Protein AF-A0A2P6WAM8-F1 (afdb_monomer_lite)

Structure (mmCIF, N/CA/C/O backbone):
data_AF-A0A2P6WAM8-F1
#
_entry.id   AF-A0A2P6WAM8-F1
#
loop_
_atom_site.group_PDB
_atom_site.id
_atom_site.type_symbol
_atom_site.label_atom_id
_atom_site.label_alt_id
_atom_site.label_comp_id
_atom_site.label_asym_id
_atom_site.label_entity_id
_atom_site.label_seq_id
_atom_site.pdbx_PDB_ins_code
_atom_site.Cartn_x
_atom_site.Cartn_y
_atom_site.Cartn_z
_atom_site.occupancy
_atom_site.B_iso_or_equiv
_atom_site.auth_seq_id
_atom_site.auth_comp_id
_atom_site.auth_asym_id
_atom_site.auth_atom_id
_atom_site.pdbx_PDB_model_num
ATOM 1 N N . MET A 1 1 ? -19.507 25.966 -11.203 1.00 48.41 1 MET A N 1
ATOM 2 C CA . MET A 1 1 ? -18.805 25.592 -9.953 1.00 48.41 1 MET A CA 1
ATOM 3 C C . MET A 1 1 ? -19.627 24.626 -9.100 1.00 48.41 1 MET A C 1
ATOM 5 O O . MET A 1 1 ? -19.056 23.646 -8.656 1.00 48.41 1 MET A O 1
ATOM 9 N N . GLU A 1 2 ? -20.943 24.808 -8.938 1.00 43.75 2 GLU A N 1
ATOM 10 C CA . GLU A 1 2 ? -21.805 23.899 -8.144 1.00 43.75 2 GLU A CA 1
ATOM 11 C C . GLU A 1 2 ? -21.897 22.449 -8.663 1.00 43.75 2 GLU A C 1
ATOM 13 O O . GLU A 1 2 ? -22.071 21.517 -7.880 1.00 43.75 2 GLU A O 1
ATOM 18 N N . THR A 1 3 ? -21.739 22.224 -9.969 1.00 40.88 3 THR A N 1
ATOM 19 C CA . THR A 1 3 ? -21.829 20.882 -10.573 1.00 40.88 3 THR A CA 1
ATOM 20 C C . THR A 1 3 ? -20.621 19.996 -10.248 1.00 40.88 3 THR A C 1
ATOM 22 O O . THR A 1 3 ? -20.786 18.800 -10.032 1.00 40.88 3 THR A O 1
ATOM 25 N N . GLN A 1 4 ? -19.424 20.582 -10.119 1.00 40.00 4 GLN A N 1
ATOM 26 C CA . GLN A 1 4 ? -18.209 19.846 -9.735 1.00 40.00 4 GLN A CA 1
ATOM 27 C C . GLN A 1 4 ? -18.218 19.456 -8.249 1.00 40.00 4 GLN A C 1
ATOM 29 O O . GLN A 1 4 ? -17.692 18.406 -7.885 1.00 40.00 4 GLN A O 1
ATOM 34 N N . THR A 1 5 ? -18.865 20.254 -7.393 1.00 44.72 5 THR A N 1
ATOM 35 C CA . THR A 1 5 ? -19.024 19.941 -5.965 1.00 44.72 5 THR A CA 1
ATOM 36 C C . THR A 1 5 ? -19.993 18.773 -5.753 1.00 44.72 5 THR A C 1
ATOM 38 O O . THR A 1 5 ? -19.684 17.857 -4.997 1.00 44.72 5 THR A O 1
ATOM 41 N N . ARG A 1 6 ? -21.105 18.720 -6.504 1.00 42.81 6 ARG A N 1
ATOM 42 C CA . ARG A 1 6 ? -22.074 17.607 -6.441 1.00 42.81 6 ARG A CA 1
ATOM 43 C C . ARG A 1 6 ? -21.543 16.283 -7.001 1.00 42.81 6 ARG A C 1
ATOM 45 O O . ARG A 1 6 ? -21.897 15.220 -6.494 1.00 42.81 6 ARG A O 1
ATOM 52 N N . GLU A 1 7 ? -20.686 16.309 -8.022 1.00 39.81 7 GLU A N 1
ATOM 53 C CA . GLU A 1 7 ? -20.023 15.092 -8.523 1.00 39.81 7 GLU A CA 1
ATOM 54 C C . GLU A 1 7 ? -18.954 14.569 -7.547 1.00 39.81 7 GLU A C 1
ATOM 56 O O . GLU A 1 7 ? -18.830 13.354 -7.365 1.00 39.81 7 GLU A O 1
ATOM 61 N N . ALA A 1 8 ? -18.243 15.461 -6.846 1.00 45.34 8 ALA A N 1
ATOM 62 C CA . ALA A 1 8 ? -17.323 15.087 -5.772 1.00 45.34 8 ALA A CA 1
ATOM 63 C C . ALA A 1 8 ? -18.052 14.494 -4.547 1.00 45.34 8 ALA A C 1
ATOM 65 O O . ALA A 1 8 ? -17.558 13.529 -3.958 1.00 45.34 8 ALA A O 1
ATOM 66 N N . GLU A 1 9 ? -19.238 15.010 -4.204 1.00 44.66 9 GLU A N 1
ATOM 67 C CA . GLU A 1 9 ? -20.118 14.487 -3.141 1.00 44.66 9 GLU A CA 1
ATOM 68 C C . GLU A 1 9 ? -20.745 13.122 -3.497 1.00 44.66 9 GLU A C 1
ATOM 70 O O . GLU A 1 9 ? -20.860 12.240 -2.645 1.00 44.66 9 GLU A O 1
ATOM 75 N N . ASN A 1 10 ? -21.084 12.879 -4.768 1.00 44.56 10 ASN A N 1
ATOM 76 C CA . ASN A 1 10 ? -21.658 11.595 -5.193 1.00 44.56 10 ASN A CA 1
ATOM 77 C C . ASN A 1 10 ? -20.611 10.483 -5.390 1.00 44.56 10 ASN A C 1
ATOM 79 O O . ASN A 1 10 ? -20.896 9.315 -5.109 1.00 44.56 10 ASN A O 1
ATOM 83 N N . MET A 1 11 ? -19.377 10.806 -5.805 1.00 42.88 11 MET A N 1
ATOM 84 C CA . MET A 1 11 ? -18.293 9.809 -5.838 1.00 42.88 11 MET A CA 1
ATOM 85 C C . MET A 1 11 ? -17.825 9.391 -4.434 1.00 42.88 11 MET A C 1
ATOM 87 O O . MET A 1 11 ? -17.349 8.267 -4.251 1.00 42.88 11 MET A O 1
ATOM 91 N N . THR A 1 12 ? -18.008 10.237 -3.417 1.00 51.91 12 THR A N 1
ATOM 92 C CA . THR A 1 12 ? -17.576 9.949 -2.041 1.00 51.91 12 THR A CA 1
ATOM 93 C C . THR A 1 12 ? -18.492 8.970 -1.300 1.00 51.91 12 THR A C 1
ATOM 95 O O . THR A 1 12 ? -17.986 8.181 -0.498 1.00 51.91 12 THR A O 1
ATOM 98 N N . PHE A 1 13 ? -19.793 8.921 -1.611 1.00 45.94 13 PHE A N 1
ATOM 99 C CA . PHE A 1 13 ? -20.734 7.995 -0.962 1.00 45.94 13 PHE A CA 1
ATOM 100 C C . PHE A 1 13 ? -20.517 6.528 -1.383 1.00 45.94 13 PHE A C 1
ATOM 102 O O . PHE A 1 13 ? -20.551 5.616 -0.555 1.00 45.94 13 PHE A O 1
ATOM 109 N N . ASN A 1 14 ? -20.201 6.278 -2.659 1.00 52.62 14 ASN A N 1
ATOM 110 C CA . ASN A 1 14 ? -19.919 4.924 -3.154 1.00 52.62 14 ASN A CA 1
ATOM 111 C C . ASN A 1 14 ? -18.558 4.381 -2.689 1.00 52.62 14 ASN A C 1
ATOM 113 O O . ASN A 1 14 ? -18.437 3.177 -2.460 1.00 52.62 14 ASN A O 1
ATOM 117 N N . ALA A 1 15 ? -17.554 5.242 -2.493 1.00 51.34 15 ALA A N 1
ATOM 118 C CA . ALA A 1 15 ? -16.251 4.843 -1.955 1.00 51.34 15 ALA A CA 1
ATOM 119 C C . ALA A 1 15 ? -16.347 4.409 -0.482 1.00 51.34 15 ALA A C 1
ATOM 121 O O . ALA A 1 15 ? -15.748 3.402 -0.094 1.00 51.34 15 ALA A O 1
ATOM 122 N N . VAL A 1 16 ? -17.165 5.101 0.323 1.00 51.69 16 VAL A N 1
ATOM 123 C CA . VAL A 1 16 ? -17.517 4.671 1.688 1.00 51.69 16 VAL A CA 1
ATOM 124 C C . VAL A 1 16 ? -18.314 3.372 1.645 1.00 51.69 16 VAL A C 1
ATOM 126 O O . VAL A 1 16 ? -17.983 2.442 2.370 1.00 51.69 16 VAL A O 1
ATOM 129 N N . LYS A 1 17 ? -19.278 3.237 0.727 1.00 57.44 17 LYS A N 1
ATOM 130 C CA . LYS A 1 17 ? -20.057 2.003 0.562 1.00 57.44 17 LYS A CA 1
ATOM 131 C C . LYS A 1 17 ? -19.189 0.803 0.175 1.00 57.44 17 LYS A C 1
ATOM 133 O O . LYS A 1 17 ? -19.354 -0.252 0.764 1.00 57.44 17 LYS A O 1
ATOM 138 N N . GLN A 1 18 ? -18.232 0.931 -0.744 1.00 56.88 18 GLN A N 1
ATOM 139 C CA . GLN A 1 18 ? -17.300 -0.161 -1.075 1.00 56.88 18 GLN A CA 1
ATOM 140 C C . GLN A 1 18 ? -16.309 -0.453 0.060 1.00 56.88 18 GLN A C 1
ATOM 142 O O . GLN A 1 18 ? -15.965 -1.609 0.305 1.00 56.88 18 GLN A O 1
ATOM 147 N N . THR A 1 19 ? -15.879 0.583 0.783 1.00 59.16 19 THR A N 1
ATOM 148 C CA . THR A 1 19 ? -15.019 0.452 1.968 1.00 59.16 19 THR A CA 1
ATOM 149 C C . THR A 1 19 ? -15.736 -0.267 3.116 1.00 59.16 19 THR A C 1
ATOM 151 O O . THR A 1 19 ? -15.151 -1.136 3.763 1.00 59.16 19 THR A O 1
ATOM 154 N N . ASN A 1 20 ? -17.021 0.030 3.308 1.00 68.25 20 ASN A N 1
ATOM 155 C CA . ASN A 1 20 ? -17.860 -0.498 4.378 1.00 68.25 20 ASN A CA 1
ATOM 156 C C . ASN A 1 20 ? -18.665 -1.728 3.961 1.00 68.25 20 ASN A C 1
ATOM 158 O O . ASN A 1 20 ? -19.232 -2.374 4.824 1.00 68.25 20 ASN A O 1
ATOM 162 N N . GLN A 1 21 ? -18.727 -2.116 2.687 1.00 76.81 21 GLN A N 1
ATOM 163 C CA . GLN A 1 21 ? -19.523 -3.270 2.238 1.00 76.81 21 GLN A CA 1
ATOM 164 C C . GLN A 1 21 ? -19.147 -4.548 2.991 1.00 76.81 21 GLN A C 1
ATOM 166 O O . GLN A 1 21 ? -20.022 -5.296 3.423 1.00 76.81 21 GLN A O 1
ATOM 171 N N . LYS A 1 22 ? -17.844 -4.767 3.205 1.00 82.69 22 LYS A N 1
ATOM 172 C CA . LYS A 1 22 ? -17.345 -5.890 4.012 1.00 82.69 22 LYS A CA 1
ATOM 173 C C . LYS A 1 22 ? -17.770 -5.786 5.478 1.00 82.69 22 LYS A C 1
ATOM 175 O O . LYS A 1 22 ? -18.118 -6.796 6.064 1.00 82.69 22 LYS A O 1
ATOM 180 N N . LEU A 1 23 ? -17.778 -4.575 6.032 1.00 84.81 23 LEU A N 1
ATOM 181 C CA . LEU A 1 23 ? -18.212 -4.299 7.402 1.00 84.81 23 LEU A CA 1
ATOM 182 C C . LEU A 1 23 ? -19.735 -4.484 7.565 1.00 84.81 23 LEU A C 1
ATOM 184 O O . LEU A 1 23 ? -20.184 -5.121 8.506 1.00 84.81 23 LEU A O 1
ATOM 188 N N . HIS A 1 24 ? -20.540 -3.989 6.621 1.00 83.94 24 HIS A N 1
ATOM 189 C CA . HIS A 1 24 ? -22.001 -4.118 6.618 1.00 83.94 24 HIS A CA 1
ATOM 190 C C . HIS A 1 24 ? -22.466 -5.562 6.445 1.00 83.94 24 HIS A C 1
ATOM 192 O O . HIS A 1 24 ? -23.468 -5.957 7.038 1.00 83.94 24 HIS A O 1
ATOM 198 N N . SER A 1 25 ? -21.749 -6.336 5.628 1.00 89.62 25 SER A N 1
ATOM 199 C CA . SER A 1 25 ? -22.028 -7.760 5.423 1.00 89.62 25 SER A CA 1
ATOM 200 C C . SER A 1 25 ? -21.490 -8.649 6.542 1.00 89.62 25 SER A C 1
ATOM 202 O O . SER A 1 25 ? -21.763 -9.845 6.522 1.00 89.62 25 SER A O 1
ATOM 204 N N . ASN A 1 26 ? -20.755 -8.094 7.512 1.00 90.44 26 ASN A N 1
ATOM 205 C CA . ASN A 1 26 ? -20.282 -8.857 8.655 1.00 90.44 26 ASN A CA 1
ATOM 206 C C . ASN A 1 26 ? -21.453 -9.133 9.622 1.00 90.44 26 ASN A C 1
ATOM 208 O O . ASN A 1 26 ? -22.039 -8.171 10.137 1.00 90.44 26 ASN A O 1
ATOM 212 N N . PRO A 1 27 ? -21.829 -10.408 9.848 1.00 95.00 27 PRO A N 1
ATOM 213 C CA . PRO A 1 27 ? -22.912 -10.757 10.765 1.00 95.00 27 PRO A CA 1
ATOM 214 C C . PRO A 1 27 ? -22.548 -10.524 12.238 1.00 95.00 27 PRO A C 1
ATOM 216 O O . PRO A 1 27 ? -23.446 -10.301 13.039 1.00 95.00 27 PRO A O 1
ATOM 219 N N . GLU A 1 28 ? -21.256 -10.495 12.574 1.00 95.62 28 GLU A N 1
ATOM 220 C CA . GLU A 1 28 ? -20.757 -10.339 13.950 1.00 95.62 28 GLU A CA 1
ATOM 221 C C . GLU A 1 28 ? -20.902 -8.905 14.474 1.00 95.62 28 GLU A C 1
ATOM 223 O O . GLU A 1 28 ? -20.790 -8.643 15.665 1.00 95.62 28 GLU A O 1
ATOM 228 N N . ILE A 1 29 ? -21.159 -7.941 13.585 1.00 94.69 29 ILE A N 1
ATOM 229 C CA . ILE A 1 29 ? -21.418 -6.556 13.974 1.00 94.69 29 ILE A CA 1
ATOM 230 C C . ILE A 1 29 ? -22.927 -6.360 14.049 1.00 94.69 29 ILE A C 1
ATOM 232 O O . ILE A 1 29 ? -23.622 -6.479 13.036 1.00 94.69 29 ILE A O 1
ATOM 236 N N . SER A 1 30 ? -23.419 -5.992 15.231 1.00 95.44 30 SER A N 1
ATOM 237 C CA . SER A 1 30 ? -24.825 -5.633 15.424 1.00 95.44 30 SER A CA 1
ATOM 238 C C . SER A 1 30 ? -25.256 -4.502 14.480 1.00 95.44 30 SER A C 1
ATOM 240 O O . SER A 1 30 ? -24.464 -3.625 14.120 1.00 95.44 30 SER A O 1
ATOM 242 N N . ASP A 1 31 ? -26.530 -4.482 14.087 1.00 94.31 31 ASP A N 1
ATOM 243 C CA . ASP A 1 31 ? -27.051 -3.430 13.202 1.00 94.31 31 ASP A CA 1
ATOM 244 C C . ASP A 1 31 ? -26.914 -2.032 13.818 1.00 94.31 31 ASP A C 1
ATOM 246 O O . ASP A 1 31 ? -26.632 -1.067 13.106 1.00 94.31 31 ASP A O 1
ATOM 250 N N . HIS A 1 32 ? -27.009 -1.942 15.147 1.00 94.00 32 HIS A N 1
ATOM 251 C CA . HIS A 1 32 ? -26.718 -0.728 15.907 1.00 94.00 32 HIS A CA 1
ATOM 252 C C . HIS A 1 32 ? -25.270 -0.261 15.700 1.00 94.00 32 HIS A C 1
ATOM 254 O O . HIS A 1 32 ? -25.033 0.858 15.247 1.00 94.00 32 HIS A O 1
ATOM 260 N N . ASN A 1 33 ? -24.286 -1.140 15.919 1.00 94.75 33 ASN A N 1
ATOM 261 C CA . ASN A 1 33 ? -22.873 -0.798 15.732 1.00 94.75 33 ASN A CA 1
ATOM 262 C C . ASN A 1 33 ? -22.543 -0.464 14.270 1.00 94.75 33 ASN A C 1
ATOM 264 O O . ASN A 1 33 ? -21.695 0.391 14.016 1.00 94.75 33 ASN A O 1
ATOM 268 N N . LYS A 1 34 ? -23.230 -1.069 13.291 1.00 93.25 34 LYS A N 1
ATOM 269 C CA . LYS A 1 34 ? -23.094 -0.682 11.875 1.00 93.25 34 LYS A CA 1
ATOM 270 C C . LYS A 1 34 ? -23.531 0.764 11.634 1.00 93.25 34 LYS A C 1
ATOM 272 O O . LYS A 1 34 ? -22.851 1.468 10.891 1.00 93.25 34 LYS A O 1
ATOM 277 N N . GLN A 1 35 ? -24.625 1.211 12.252 1.00 90.94 35 GLN A N 1
ATOM 278 C CA . GLN A 1 35 ? -25.100 2.596 12.141 1.00 90.94 35 GLN A CA 1
ATOM 279 C C . GLN A 1 35 ? -24.120 3.576 12.798 1.00 90.94 35 GLN A C 1
ATOM 281 O O . GLN A 1 35 ? -23.712 4.550 12.163 1.00 90.94 35 GLN A O 1
ATOM 286 N N . VAL A 1 36 ? -23.661 3.264 14.0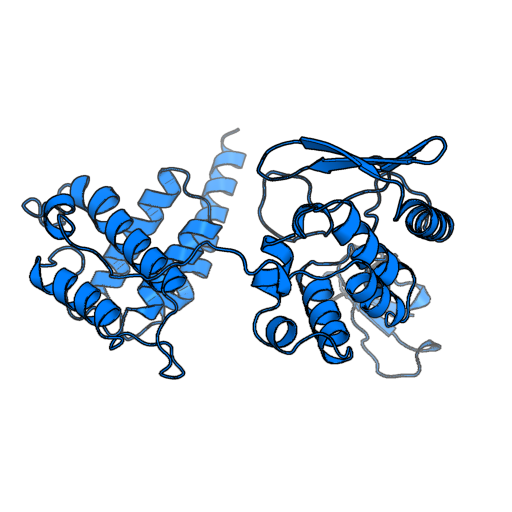15 1.00 91.88 36 VAL A N 1
ATOM 287 C CA . VAL A 1 36 ? -22.657 4.059 14.743 1.00 91.88 36 VAL A CA 1
ATOM 288 C C . VAL A 1 36 ? -21.363 4.200 13.929 1.00 91.88 36 VAL A C 1
ATOM 290 O O . VAL A 1 36 ? -20.821 5.298 13.778 1.00 91.88 36 VAL A O 1
ATOM 293 N N . LEU A 1 37 ? -20.876 3.101 13.347 1.00 92.69 37 LEU A N 1
ATOM 294 C CA . LEU A 1 37 ? -19.672 3.110 12.517 1.00 92.69 37 LEU A CA 1
ATOM 295 C C . LEU A 1 37 ? -19.872 3.878 11.204 1.00 92.69 37 LEU A C 1
ATOM 297 O O . LEU A 1 37 ? -18.960 4.593 10.788 1.00 92.69 37 LEU A O 1
ATOM 301 N N . ASP A 1 38 ? -21.038 3.789 10.557 1.00 90.38 38 ASP A N 1
ATOM 302 C CA . ASP A 1 38 ? -21.326 4.579 9.351 1.00 90.38 38 ASP A CA 1
ATOM 303 C C . ASP A 1 38 ? -21.256 6.084 9.645 1.00 90.38 38 ASP A C 1
ATOM 305 O O . ASP A 1 38 ? -20.609 6.849 8.924 1.00 90.38 38 ASP A O 1
ATOM 309 N N . GLU A 1 39 ? -21.832 6.514 10.765 1.00 89.06 39 GLU A N 1
ATOM 310 C CA . GLU A 1 39 ? -21.781 7.907 11.193 1.00 89.06 39 GLU A CA 1
ATOM 311 C C . GLU A 1 39 ? -20.357 8.358 11.562 1.00 89.06 39 GLU A C 1
ATOM 313 O O . GLU A 1 39 ? -19.949 9.482 11.227 1.00 89.06 39 GLU A O 1
ATOM 318 N N . PHE A 1 40 ? -19.564 7.473 12.174 1.00 91.25 40 PHE A N 1
ATOM 319 C CA . PHE A 1 40 ? -18.136 7.687 12.404 1.00 91.25 40 PHE A CA 1
ATOM 320 C C . PHE A 1 40 ? -17.377 7.919 11.097 1.00 91.25 40 PHE A C 1
ATOM 322 O O . PHE A 1 40 ? -16.672 8.925 10.962 1.00 91.25 40 PHE A O 1
ATOM 329 N N . PHE A 1 41 ? -17.541 7.041 10.106 1.00 90.81 41 PHE A N 1
ATOM 330 C CA . PHE A 1 41 ? -16.840 7.162 8.828 1.00 90.81 41 PHE A CA 1
ATOM 331 C C . PHE A 1 41 ? -17.242 8.418 8.058 1.00 90.81 41 PHE A C 1
ATOM 333 O O . PHE A 1 41 ? -16.355 9.117 7.560 1.00 90.81 41 PHE A O 1
ATOM 340 N N . ARG A 1 42 ? -18.537 8.762 8.032 1.00 87.94 42 ARG A N 1
ATOM 341 C CA . ARG A 1 42 ? -19.023 10.029 7.458 1.00 87.94 42 ARG A CA 1
ATOM 342 C C . ARG A 1 42 ? -18.374 11.231 8.140 1.00 87.94 42 ARG A C 1
ATOM 344 O O . ARG A 1 42 ? -17.839 12.109 7.471 1.00 87.94 42 ARG A O 1
ATOM 351 N N . THR A 1 43 ? -18.336 11.240 9.472 1.00 88.25 43 THR A N 1
ATOM 352 C CA . THR A 1 43 ? -17.719 12.328 10.248 1.00 88.25 43 THR A CA 1
ATOM 353 C C . THR A 1 43 ? -16.227 12.471 9.936 1.00 88.25 43 THR A C 1
ATOM 355 O O . THR A 1 43 ? -15.737 13.582 9.722 1.00 88.25 43 THR A O 1
ATOM 358 N N . MET A 1 44 ? -15.485 11.362 9.882 1.00 90.00 44 MET A N 1
ATOM 359 C CA . MET A 1 44 ? -14.053 11.380 9.566 1.00 90.00 44 MET A CA 1
ATOM 360 C C . MET A 1 44 ? -13.787 11.843 8.131 1.00 90.00 44 MET A C 1
ATOM 362 O O . MET A 1 44 ? -12.822 12.576 7.896 1.00 90.00 44 MET A O 1
ATOM 366 N N . GLN A 1 45 ? -14.647 11.460 7.188 1.00 87.75 45 GLN A N 1
ATOM 367 C CA . GLN A 1 45 ? -14.583 11.913 5.803 1.00 87.75 45 GLN A CA 1
ATOM 368 C C . GLN A 1 45 ? -14.811 13.425 5.689 1.00 87.75 45 GLN A C 1
ATOM 370 O O . GLN A 1 45 ? -13.997 14.099 5.060 1.00 87.75 45 GLN A O 1
ATOM 375 N N . THR A 1 46 ? -15.827 13.978 6.363 1.00 87.44 46 THR A N 1
ATOM 376 C CA . THR A 1 46 ? -16.076 15.433 6.413 1.00 87.44 46 THR A CA 1
ATOM 377 C C . THR A 1 46 ? -14.885 16.204 6.991 1.00 87.44 46 THR A C 1
ATOM 379 O O . THR A 1 46 ? -14.611 17.329 6.586 1.00 87.44 46 THR A O 1
ATOM 382 N N . ARG A 1 47 ? -14.105 15.584 7.888 1.00 87.75 47 ARG A N 1
ATOM 383 C CA . ARG A 1 47 ? -12.852 16.149 8.428 1.00 87.75 47 ARG A CA 1
ATOM 384 C C . ARG A 1 47 ? -11.647 16.020 7.483 1.00 87.75 47 ARG A C 1
ATOM 386 O O . ARG A 1 47 ? -10.525 16.315 7.886 1.00 87.75 47 ARG A O 1
ATOM 393 N N . GLY A 1 48 ? -11.844 15.554 6.251 1.00 88.00 48 GLY A N 1
ATOM 394 C CA . GLY A 1 48 ? -10.781 15.395 5.258 1.00 88.00 48 GLY A CA 1
ATOM 395 C C . GLY A 1 48 ? -9.889 14.171 5.486 1.00 88.00 48 GLY A C 1
ATOM 396 O O . GLY A 1 48 ? -8.771 14.114 4.968 1.00 88.00 48 GLY A O 1
ATOM 397 N N . THR A 1 49 ? -10.347 13.178 6.256 1.00 88.88 49 THR A N 1
ATOM 398 C CA . THR A 1 49 ? -9.601 11.923 6.423 1.00 88.88 49 THR A CA 1
ATOM 399 C C . THR A 1 49 ? -9.541 11.183 5.091 1.00 88.88 49 THR A C 1
ATOM 401 O O . THR A 1 49 ? -10.569 10.871 4.496 1.00 88.88 49 THR A O 1
ATOM 404 N N . GLY A 1 50 ? -8.328 10.881 4.621 1.00 84.44 50 GLY A N 1
ATOM 405 C CA . GLY A 1 50 ? -8.138 10.208 3.337 1.00 84.44 50 GLY A CA 1
ATOM 406 C C . GLY A 1 50 ? -8.772 8.812 3.288 1.00 84.44 50 GLY A C 1
ATOM 407 O O . GLY A 1 50 ? -8.727 8.063 4.265 1.00 84.44 50 GLY A O 1
ATOM 408 N N . GLU A 1 51 ? -9.285 8.433 2.117 1.00 83.50 51 GLU A N 1
ATOM 409 C CA . GLU A 1 51 ? -9.978 7.159 1.864 1.00 83.50 51 GLU A CA 1
ATOM 410 C C . GLU A 1 51 ? -9.167 5.932 2.313 1.00 83.50 51 GLU A C 1
ATOM 412 O O . GLU A 1 51 ? -9.704 5.012 2.928 1.00 83.50 51 GLU A O 1
ATOM 417 N N . SER A 1 52 ? -7.849 5.932 2.075 1.00 82.38 52 SER A N 1
ATOM 418 C CA . SER A 1 52 ? -6.974 4.840 2.517 1.00 82.38 52 SER A CA 1
ATOM 419 C C . SER A 1 52 ? -6.988 4.659 4.033 1.00 82.38 52 SER A C 1
ATOM 421 O O . SER A 1 52 ? -6.904 3.525 4.487 1.00 82.38 52 SER A O 1
ATOM 423 N N . THR A 1 53 ? -7.079 5.743 4.808 1.00 88.94 53 THR A N 1
ATOM 424 C CA . THR A 1 53 ? -7.146 5.683 6.273 1.00 88.94 53 THR A CA 1
ATOM 425 C C . THR A 1 53 ? -8.506 5.158 6.729 1.00 88.94 53 THR A C 1
ATOM 427 O O . THR A 1 53 ? -8.558 4.339 7.643 1.00 88.94 53 THR A O 1
ATOM 430 N N . LEU A 1 54 ? -9.595 5.564 6.064 1.00 90.94 54 LEU A N 1
ATOM 431 C CA . LEU A 1 54 ? -10.945 5.062 6.347 1.00 90.94 54 LEU A CA 1
ATOM 432 C C . LEU A 1 54 ? -11.054 3.555 6.071 1.00 90.94 54 LEU A C 1
ATOM 434 O O . LEU A 1 54 ? -11.539 2.819 6.925 1.00 90.94 54 LEU A O 1
ATOM 438 N N . LYS A 1 55 ? -10.508 3.076 4.942 1.00 87.56 55 LYS A N 1
ATOM 439 C CA . LYS A 1 55 ? -10.391 1.636 4.630 1.00 87.56 55 LYS A CA 1
ATOM 440 C C . LYS A 1 55 ? -9.644 0.872 5.711 1.00 87.56 55 LYS A C 1
ATOM 442 O O . LYS A 1 55 ? -10.058 -0.207 6.129 1.00 87.56 55 LYS A O 1
ATOM 447 N N . ASP A 1 56 ? -8.561 1.465 6.186 1.00 90.50 56 ASP A N 1
ATOM 448 C CA . ASP A 1 56 ? -7.730 0.927 7.250 1.00 90.50 56 ASP A CA 1
ATOM 449 C C . ASP A 1 56 ? -8.487 0.816 8.587 1.00 90.50 56 ASP A C 1
ATOM 451 O O . ASP A 1 56 ? -8.306 -0.159 9.315 1.00 90.50 56 ASP A O 1
ATOM 455 N N . TYR A 1 57 ? -9.329 1.795 8.921 1.00 94.38 57 TYR A N 1
ATOM 456 C CA . TYR A 1 57 ? -10.191 1.761 10.105 1.00 94.38 57 TYR A CA 1
ATOM 457 C C . TYR A 1 57 ? -11.323 0.737 9.967 1.00 94.38 57 TYR A C 1
ATOM 459 O O . TYR A 1 57 ? -11.476 -0.104 10.850 1.00 94.38 57 TYR A O 1
ATOM 467 N N . ALA A 1 58 ? -12.054 0.737 8.848 1.00 93.12 58 ALA A N 1
ATOM 468 C CA . ALA A 1 58 ? -13.130 -0.222 8.581 1.00 93.12 58 ALA A CA 1
ATOM 469 C C . ALA A 1 58 ? -12.624 -1.669 8.633 1.00 93.12 58 ALA A C 1
ATOM 471 O O . ALA A 1 58 ? -13.216 -2.519 9.295 1.00 93.12 58 ALA A O 1
ATOM 472 N N . SER A 1 59 ? -11.467 -1.946 8.023 1.00 91.94 59 SER A N 1
ATOM 473 C CA . SER A 1 59 ? -10.848 -3.273 8.083 1.00 91.94 59 SER A CA 1
ATOM 474 C C . SER A 1 59 ? -10.502 -3.703 9.509 1.00 91.94 59 SER A C 1
ATOM 476 O O . SER A 1 59 ? -10.501 -4.902 9.786 1.00 91.94 59 SER A O 1
ATOM 478 N N . ARG A 1 60 ? -10.170 -2.762 10.401 1.00 95.75 60 ARG A N 1
ATOM 479 C CA . ARG A 1 60 ? -9.817 -3.070 11.790 1.00 95.75 60 ARG A CA 1
ATOM 480 C C . ARG A 1 60 ? -11.046 -3.369 12.621 1.00 95.75 60 ARG A C 1
ATOM 482 O O . ARG A 1 60 ? -11.070 -4.436 13.213 1.00 95.75 60 ARG A O 1
ATOM 489 N N . PHE A 1 61 ? -12.076 -2.525 12.569 1.00 96.06 61 PHE A N 1
ATOM 490 C CA . PHE A 1 61 ? -13.364 -2.840 13.197 1.00 96.06 61 PHE A CA 1
ATOM 491 C C . PHE A 1 61 ? -13.907 -4.187 12.729 1.00 96.06 61 PHE A C 1
ATOM 493 O O . PHE A 1 61 ? -14.278 -5.015 13.547 1.00 96.06 61 PHE A O 1
ATOM 500 N N . ASN A 1 62 ? -13.826 -4.468 11.427 1.00 94.25 62 ASN A N 1
ATOM 501 C CA . ASN A 1 62 ? -14.242 -5.760 10.897 1.00 94.25 62 ASN A CA 1
ATOM 502 C C . ASN A 1 62 ? -13.448 -6.947 11.465 1.00 94.25 62 ASN A C 1
ATOM 504 O O . ASN A 1 62 ? -13.982 -8.046 11.528 1.00 94.25 62 ASN A O 1
ATOM 508 N N . SER A 1 63 ? -12.170 -6.760 11.806 1.00 94.44 63 SER A N 1
ATOM 509 C CA . SER A 1 63 ? -11.328 -7.852 12.317 1.00 94.44 63 SER A CA 1
ATOM 510 C C . SER A 1 63 ? -11.480 -8.080 13.820 1.00 94.44 63 SER A C 1
ATOM 512 O O . SER A 1 63 ? -11.065 -9.125 14.291 1.00 94.44 63 SER A O 1
ATOM 514 N N . ILE A 1 64 ? -12.035 -7.117 14.561 1.00 96.19 64 ILE A N 1
ATOM 515 C CA . ILE A 1 64 ? -12.320 -7.256 15.999 1.00 96.19 64 ILE A CA 1
ATOM 516 C C . ILE A 1 64 ? -13.818 -7.365 16.291 1.00 96.19 64 ILE A C 1
ATOM 518 O O . ILE A 1 64 ? -14.208 -7.303 17.447 1.00 96.19 64 ILE A O 1
ATOM 522 N N . ALA A 1 65 ? -14.650 -7.499 15.256 1.00 95.88 65 ALA A N 1
ATOM 523 C CA . ALA A 1 65 ? -16.105 -7.527 15.365 1.00 95.88 65 ALA A CA 1
ATOM 524 C C . ALA A 1 65 ? -16.605 -8.598 16.344 1.00 95.88 65 ALA A C 1
ATOM 526 O O . ALA A 1 65 ? -17.427 -8.298 17.196 1.00 95.88 65 ALA A O 1
ATOM 527 N N . GLU A 1 66 ? -16.026 -9.799 16.276 1.00 95.50 66 GLU A N 1
ATOM 528 C CA . GLU A 1 66 ? -16.329 -10.946 17.150 1.00 95.50 66 GLU A CA 1
ATOM 529 C C . GLU A 1 66 ? -16.021 -10.681 18.638 1.00 95.50 66 GLU A C 1
ATOM 531 O O . GLU A 1 66 ? -16.445 -11.435 19.507 1.00 95.50 66 GLU A O 1
ATOM 536 N N . HIS A 1 67 ? -15.278 -9.613 18.944 1.00 96.81 67 HIS A N 1
ATOM 537 C CA . HIS A 1 67 ? -14.919 -9.195 20.301 1.00 96.81 67 HIS A CA 1
ATOM 538 C C . HIS A 1 67 ? -15.644 -7.911 20.739 1.00 96.81 67 HIS A C 1
ATOM 540 O O . HIS A 1 67 ? -15.267 -7.313 21.744 1.00 96.81 67 HIS A O 1
ATOM 546 N N . ILE A 1 68 ? -16.631 -7.452 19.963 1.00 96.69 68 ILE A N 1
ATOM 547 C CA . ILE A 1 68 ? -17.476 -6.296 20.277 1.00 96.69 68 ILE A CA 1
ATOM 548 C C . ILE A 1 68 ? -18.916 -6.801 20.417 1.00 96.69 68 ILE A C 1
ATOM 550 O O . ILE A 1 68 ? -19.719 -6.717 19.488 1.00 96.69 68 ILE A O 1
ATOM 554 N N . ASP A 1 69 ? -19.233 -7.328 21.595 1.00 95.75 69 ASP A N 1
ATOM 555 C CA . ASP A 1 69 ? -20.572 -7.780 21.997 1.00 95.75 69 ASP A CA 1
ATOM 556 C C . ASP A 1 69 ? -21.404 -6.678 22.682 1.00 95.75 69 ASP A C 1
ATOM 558 O O . ASP A 1 69 ? -22.586 -6.860 22.976 1.00 95.75 69 ASP A O 1
ATOM 562 N N . PHE A 1 70 ? -20.810 -5.502 22.870 1.00 96.62 70 PHE A N 1
ATOM 563 C CA . PHE A 1 70 ? -21.430 -4.309 23.435 1.00 96.62 70 PHE A CA 1
ATOM 564 C C . PHE A 1 70 ? -21.775 -3.275 22.352 1.00 96.62 70 PHE A C 1
ATOM 566 O O . PHE A 1 70 ? -21.331 -3.330 21.198 1.00 96.62 70 PHE A O 1
ATOM 573 N N . LYS A 1 71 ? -22.593 -2.288 22.720 1.00 95.94 71 LYS A N 1
ATOM 574 C CA . LYS A 1 71 ? -22.908 -1.149 21.851 1.00 95.94 71 LYS A CA 1
ATOM 575 C C . LYS A 1 71 ? -21.783 -0.121 21.931 1.00 95.94 71 LYS A C 1
ATOM 577 O O . LYS A 1 71 ? -21.475 0.371 23.009 1.00 95.94 71 LYS A O 1
ATOM 582 N N . LEU A 1 72 ? -21.178 0.220 20.795 1.00 94.94 72 LEU A N 1
ATOM 583 C CA . LEU A 1 72 ? -19.978 1.066 20.737 1.00 94.94 72 LEU A CA 1
ATOM 584 C C . LEU A 1 72 ? -20.168 2.457 21.359 1.00 94.94 72 LEU A C 1
ATOM 586 O O . LEU A 1 72 ? -19.219 3.024 21.891 1.00 94.94 72 LEU A O 1
ATOM 590 N N . ASP A 1 73 ? -21.380 2.991 21.288 1.00 93.19 73 ASP A N 1
ATOM 591 C CA . ASP A 1 73 ? -21.813 4.273 21.847 1.00 93.19 73 ASP A CA 1
ATOM 592 C C . ASP A 1 73 ? -22.333 4.204 23.293 1.00 93.19 73 ASP A C 1
ATOM 594 O O . ASP A 1 73 ? -22.730 5.225 23.853 1.00 93.19 73 ASP A O 1
ATOM 598 N N . GLN A 1 74 ? -22.352 3.011 23.886 1.00 93.12 74 GLN A N 1
ATOM 599 C CA . GLN A 1 74 ? -22.738 2.757 25.277 1.00 93.12 74 GLN A CA 1
ATOM 600 C C . GLN A 1 74 ? -21.687 1.888 25.985 1.00 93.12 74 GLN A C 1
ATOM 602 O O . GLN A 1 74 ? -22.016 1.177 26.926 1.00 93.12 74 GLN A O 1
ATOM 607 N N . ALA A 1 75 ? -20.448 1.904 25.490 1.00 93.75 75 ALA A N 1
ATOM 608 C CA . ALA A 1 75 ? -19.373 1.073 26.008 1.00 93.75 75 ALA A CA 1
ATOM 609 C C . ALA A 1 75 ? -18.988 1.494 27.427 1.00 93.75 75 ALA A C 1
ATOM 611 O O . ALA A 1 75 ? -18.765 2.674 27.690 1.00 93.75 75 ALA A O 1
ATOM 612 N N . GLU A 1 76 ? -18.842 0.529 28.322 1.00 94.06 76 GLU A N 1
ATOM 613 C CA . GLU A 1 76 ? -18.240 0.742 29.628 1.00 94.06 76 GLU A CA 1
ATOM 614 C C . GLU A 1 76 ? -16.713 0.650 29.536 1.00 94.06 76 GLU A C 1
ATOM 616 O O . GLU A 1 76 ? -16.141 0.038 28.630 1.00 94.06 76 GLU A O 1
ATOM 621 N N . ARG A 1 77 ? -16.011 1.195 30.536 1.00 93.38 77 ARG A N 1
ATOM 622 C CA . ARG A 1 77 ? -14.545 1.078 30.620 1.00 93.38 77 ARG A CA 1
ATOM 623 C C . ARG A 1 77 ? -14.082 -0.385 30.563 1.00 93.38 77 ARG A C 1
ATOM 625 O O . ARG A 1 77 ? -13.102 -0.698 29.888 1.00 93.38 77 ARG A O 1
ATOM 632 N N . ARG A 1 78 ? -14.832 -1.286 31.207 1.00 96.12 78 ARG A N 1
ATOM 633 C CA . ARG A 1 78 ? -14.564 -2.734 31.235 1.00 96.12 78 ARG A CA 1
ATOM 634 C C . ARG A 1 78 ? -14.605 -3.376 29.850 1.00 96.12 78 ARG A C 1
ATOM 636 O O . ARG A 1 78 ? -13.833 -4.298 29.590 1.00 96.12 78 ARG A O 1
ATOM 643 N N . ASP A 1 79 ? -15.451 -2.874 28.957 1.00 97.31 79 ASP A N 1
ATOM 644 C CA . ASP A 1 79 ? -15.564 -3.381 27.589 1.00 97.31 79 ASP A CA 1
ATOM 645 C C . ASP A 1 79 ? -14.276 -3.104 26.805 1.00 97.31 79 ASP A C 1
ATOM 647 O O . ASP A 1 79 ? -13.708 -3.979 26.143 1.00 97.31 79 ASP A O 1
ATOM 651 N N . ILE A 1 80 ? -13.746 -1.886 26.944 1.00 96.75 80 ILE A N 1
ATOM 652 C CA . ILE A 1 80 ? -12.501 -1.478 26.287 1.00 96.75 80 ILE A CA 1
ATOM 653 C C . ILE A 1 80 ? -11.297 -2.184 26.917 1.00 96.75 80 ILE A C 1
ATOM 655 O O . ILE A 1 80 ? -10.409 -2.652 26.196 1.00 96.75 80 ILE A O 1
ATOM 659 N N . GLU A 1 81 ? -11.284 -2.324 28.245 1.00 97.00 81 GLU A N 1
ATOM 660 C CA . GLU A 1 81 ? -10.291 -3.116 28.977 1.00 97.00 81 GLU A CA 1
ATOM 661 C C . GLU A 1 81 ? -10.264 -4.569 28.497 1.00 97.00 81 GLU A C 1
ATOM 663 O O . GLU A 1 81 ? -9.180 -5.112 28.288 1.00 97.00 81 GLU A O 1
ATOM 668 N N . SER A 1 82 ? -11.426 -5.179 28.246 1.00 97.75 82 SER A N 1
ATOM 669 C CA . SER A 1 82 ? -11.532 -6.543 27.716 1.00 97.75 82 SER A CA 1
ATOM 670 C C . SER A 1 82 ? -10.850 -6.679 26.350 1.00 97.75 82 SER A C 1
ATOM 672 O O . SER A 1 82 ? -10.045 -7.593 26.141 1.00 97.75 82 SER A O 1
ATOM 674 N N . ILE A 1 83 ? -11.063 -5.720 25.441 1.00 97.81 83 ILE A N 1
ATOM 675 C CA . ILE A 1 83 ? -10.392 -5.703 24.130 1.00 97.81 83 ILE A CA 1
ATOM 676 C C . ILE A 1 83 ? -8.872 -5.539 24.289 1.00 97.81 83 ILE A C 1
ATOM 678 O O . ILE A 1 83 ? -8.090 -6.257 23.656 1.00 97.81 83 ILE A O 1
ATOM 682 N N . VAL A 1 84 ? -8.426 -4.604 25.132 1.00 97.56 84 VAL A N 1
ATOM 683 C CA . VAL A 1 84 ? -6.995 -4.350 25.379 1.00 97.56 84 VAL A CA 1
ATOM 684 C C . VAL A 1 84 ? -6.325 -5.572 26.008 1.00 97.56 84 VAL A C 1
ATOM 686 O O . VAL A 1 84 ? -5.267 -6.006 25.542 1.00 97.56 84 VAL A O 1
ATOM 689 N N . ALA A 1 85 ? -6.965 -6.182 27.004 1.00 97.69 85 ALA A N 1
ATOM 690 C CA . ALA A 1 85 ? -6.526 -7.426 27.618 1.00 97.69 85 ALA A CA 1
ATOM 691 C C . ALA A 1 85 ? -6.463 -8.556 26.584 1.00 97.69 85 ALA A C 1
ATOM 693 O O . ALA A 1 85 ? -5.485 -9.304 26.559 1.00 97.69 85 ALA A O 1
ATOM 694 N N . GLY A 1 86 ? -7.441 -8.646 25.681 1.00 97.44 86 GLY A N 1
ATOM 695 C CA . GLY A 1 86 ? -7.456 -9.608 24.583 1.00 97.44 86 GLY A CA 1
ATOM 696 C C . GLY A 1 86 ? -6.246 -9.482 23.652 1.00 97.44 86 GLY A C 1
ATOM 697 O O . GLY A 1 86 ? -5.663 -10.494 23.263 1.00 97.44 86 GLY A O 1
ATOM 698 N N . PHE A 1 87 ? -5.798 -8.260 23.351 1.00 97.12 87 PHE A N 1
ATOM 699 C CA . PHE A 1 87 ? -4.558 -8.041 22.598 1.00 97.12 87 PHE A CA 1
ATOM 700 C C . PHE A 1 87 ? -3.290 -8.331 23.408 1.00 97.12 87 PHE A C 1
ATOM 702 O O . PHE A 1 87 ? -2.324 -8.859 22.853 1.00 97.12 87 PHE A O 1
ATOM 709 N N . ASN A 1 88 ? -3.266 -7.981 24.695 1.00 95.94 88 ASN A N 1
ATOM 710 C CA . ASN A 1 88 ? -2.108 -8.203 25.568 1.00 95.94 88 ASN A CA 1
ATOM 711 C C . ASN A 1 88 ? -1.900 -9.689 25.896 1.00 95.94 88 ASN A C 1
ATOM 713 O O . ASN A 1 88 ? -0.771 -10.112 26.117 1.00 95.94 88 ASN A O 1
ATOM 717 N N . THR A 1 89 ? -2.976 -10.476 25.889 1.00 96.12 89 THR A N 1
ATOM 718 C CA . THR A 1 89 ? -2.972 -11.921 26.172 1.00 96.12 89 THR A CA 1
ATOM 719 C C . THR A 1 89 ? -3.056 -12.792 24.917 1.00 96.12 89 THR A C 1
ATOM 721 O O . THR A 1 89 ? -3.246 -13.998 25.034 1.00 96.12 89 THR A O 1
ATOM 724 N N . ASP A 1 90 ? -2.942 -12.196 23.723 1.00 95.81 90 ASP A N 1
ATOM 725 C CA . ASP A 1 90 ? -3.025 -12.884 22.424 1.00 95.81 90 ASP A CA 1
ATOM 726 C C . ASP A 1 90 ? -4.317 -13.693 22.192 1.00 95.81 90 ASP A C 1
ATOM 728 O O . ASP A 1 90 ? -4.355 -14.584 21.349 1.00 95.81 90 ASP A O 1
ATOM 732 N N . ARG A 1 91 ? -5.410 -13.354 22.889 1.00 96.75 91 ARG A N 1
ATOM 733 C CA . ARG A 1 91 ? -6.739 -13.953 22.668 1.00 96.75 91 ARG A CA 1
ATOM 734 C C . ARG A 1 91 ? -7.416 -13.424 21.407 1.00 96.75 91 ARG A C 1
ATOM 736 O O . ARG A 1 91 ? -8.186 -14.143 20.782 1.00 96.75 91 ARG A O 1
ATOM 743 N N . ILE A 1 92 ? -7.118 -12.180 21.026 1.00 96.69 92 ILE A N 1
ATOM 744 C CA . ILE A 1 92 ? -7.559 -11.603 19.752 1.00 96.69 92 ILE A CA 1
ATOM 745 C C . ILE A 1 92 ? -6.533 -11.981 18.685 1.00 96.69 92 ILE A C 1
ATOM 747 O O . ILE A 1 92 ? -5.418 -11.445 18.652 1.00 96.69 92 ILE A O 1
ATOM 751 N N . THR A 1 93 ? -6.911 -12.906 17.808 1.00 96.31 93 THR A N 1
ATOM 752 C CA . THR A 1 93 ? -6.027 -13.497 16.798 1.00 96.31 93 THR A CA 1
ATOM 753 C C . THR A 1 93 ? -6.516 -13.215 15.382 1.00 96.31 93 THR A C 1
ATOM 755 O O . THR A 1 93 ? -7.598 -12.682 15.141 1.00 96.31 93 THR A O 1
ATOM 758 N N . LYS A 1 94 ? -5.669 -13.514 14.400 1.00 95.00 94 LYS A N 1
ATOM 759 C CA . LYS A 1 94 ? -6.066 -13.527 12.992 1.00 95.00 94 LYS A CA 1
ATOM 760 C C . LYS A 1 94 ? -6.967 -14.738 12.719 1.00 95.00 94 LYS A C 1
ATOM 762 O O . LYS A 1 94 ? -6.983 -15.703 13.466 1.00 95.00 94 LYS A O 1
ATOM 767 N N . ARG A 1 95 ? -7.579 -14.772 11.530 1.00 89.38 95 ARG A N 1
ATOM 768 C CA . ARG A 1 95 ? -8.356 -15.932 11.041 1.00 89.38 95 ARG A CA 1
ATOM 769 C C . ARG A 1 95 ? -7.594 -17.262 10.992 1.00 89.38 95 ARG A C 1
ATOM 771 O O . ARG A 1 95 ? -8.225 -18.303 10.929 1.00 89.38 95 ARG A O 1
ATOM 778 N N . ASN A 1 96 ? -6.265 -17.228 10.928 1.00 91.50 96 ASN A N 1
ATOM 779 C CA . ASN A 1 96 ? -5.419 -18.422 10.979 1.00 91.50 96 ASN A CA 1
ATOM 780 C C . ASN A 1 96 ? -4.927 -18.724 12.404 1.00 91.50 96 ASN A C 1
ATOM 782 O O . ASN A 1 96 ? -3.886 -19.355 12.540 1.00 91.50 96 ASN A O 1
ATOM 786 N N . GLU A 1 97 ? -5.609 -18.197 13.427 1.00 93.25 97 GLU A N 1
ATOM 787 C CA . GLU A 1 97 ? -5.333 -18.380 14.862 1.00 93.25 97 GLU A CA 1
ATOM 788 C C . GLU A 1 97 ? -3.977 -17.828 15.331 1.00 93.25 97 GLU A C 1
ATOM 790 O O . GLU A 1 97 ? -3.635 -17.875 16.509 1.00 93.25 97 GLU A O 1
ATOM 795 N N . GLU A 1 98 ? -3.199 -17.226 14.431 1.00 94.25 98 GLU A N 1
ATOM 796 C CA . GLU A 1 98 ? -1.952 -16.576 14.799 1.00 94.25 98 GLU A CA 1
ATOM 797 C C . GLU A 1 98 ? -2.210 -15.244 15.512 1.00 94.25 98 GLU A C 1
ATOM 799 O O . GLU A 1 98 ? -3.004 -14.421 15.028 1.00 94.25 98 GLU A O 1
ATOM 804 N N . PRO A 1 99 ? -1.430 -14.932 16.559 1.00 94.75 99 PRO A N 1
ATOM 805 C CA . PRO A 1 99 ? -1.436 -13.615 17.164 1.00 94.75 99 PRO A CA 1
ATOM 806 C C . PRO A 1 99 ? -1.149 -12.502 16.153 1.00 94.75 99 PRO A C 1
ATOM 808 O O . PRO A 1 99 ? -0.340 -12.623 15.216 1.00 94.75 99 PRO A O 1
ATOM 811 N N . TYR A 1 100 ? -1.793 -11.357 16.356 1.00 94.88 100 TYR A N 1
ATOM 812 C CA . TYR A 1 100 ? -1.413 -10.148 15.642 1.00 94.88 100 TYR A CA 1
ATOM 813 C C . TYR A 1 100 ? -0.005 -9.719 16.050 1.00 94.88 100 TYR A C 1
ATOM 815 O O . TYR A 1 100 ? 0.328 -9.656 17.224 1.00 94.88 100 TYR A O 1
ATOM 823 N N . SER A 1 101 ? 0.818 -9.320 15.079 1.00 93.06 101 SER A N 1
ATOM 824 C CA . SER A 1 101 ? 2.081 -8.638 15.387 1.00 93.06 101 SER A CA 1
ATOM 825 C C . SER A 1 101 ? 1.824 -7.381 16.228 1.00 93.06 101 SER A C 1
ATOM 827 O O . SER A 1 101 ? 0.861 -6.666 15.939 1.00 93.06 101 SER A O 1
ATOM 829 N N . ASP A 1 102 ? 2.750 -7.018 17.105 1.00 93.44 102 ASP A N 1
ATOM 830 C CA . ASP A 1 102 ? 2.730 -5.786 17.907 1.00 93.44 102 ASP A CA 1
ATOM 831 C C . ASP A 1 102 ? 2.405 -4.516 17.115 1.00 93.44 102 ASP A C 1
ATOM 833 O O . ASP A 1 102 ? 1.574 -3.696 17.506 1.00 93.44 102 ASP A O 1
ATOM 837 N N . TYR A 1 103 ? 2.995 -4.384 15.924 1.00 92.19 103 TYR A N 1
ATOM 838 C CA . TYR A 1 103 ? 2.701 -3.275 15.018 1.00 92.19 103 TYR A CA 1
ATOM 839 C C . TYR A 1 103 ? 1.218 -3.220 14.612 1.00 92.19 103 TYR A C 1
ATOM 841 O O . TYR A 1 103 ? 0.635 -2.141 14.495 1.00 92.19 103 TYR A O 1
ATOM 849 N N . SER A 1 104 ? 0.604 -4.381 14.385 1.00 94.94 104 SER A N 1
ATOM 850 C CA . SER A 1 104 ? -0.818 -4.486 14.056 1.00 94.94 104 SER A CA 1
ATOM 851 C C . SER A 1 104 ? -1.683 -4.180 15.277 1.00 94.94 104 SER A C 1
ATOM 853 O O . SER A 1 104 ? -2.578 -3.347 15.144 1.00 94.94 104 SER A O 1
ATOM 855 N N . LYS A 1 105 ? -1.366 -4.738 16.458 1.00 96.75 105 LYS A N 1
ATOM 856 C CA . LYS A 1 105 ? -2.065 -4.431 17.721 1.00 96.75 105 LYS A CA 1
ATOM 857 C C . LYS A 1 105 ? -2.098 -2.920 17.991 1.00 96.75 105 LYS A C 1
ATOM 859 O O . LYS A 1 105 ? -3.166 -2.338 18.155 1.00 96.75 105 LYS A O 1
ATOM 864 N N . LYS A 1 106 ? -0.956 -2.230 17.864 1.00 95.06 106 LYS A N 1
ATOM 865 C CA . LYS A 1 106 ? -0.866 -0.762 18.008 1.00 95.06 106 LYS A CA 1
ATOM 866 C C . LYS A 1 106 ? -1.763 0.002 17.026 1.00 95.06 106 LYS A C 1
ATOM 868 O O . LYS A 1 106 ? -2.279 1.071 17.349 1.00 95.06 106 LYS A O 1
ATOM 873 N N . LYS A 1 107 ? -1.965 -0.519 15.812 1.00 96.06 107 LYS A N 1
ATOM 874 C CA . LYS A 1 107 ? -2.871 0.088 14.825 1.00 96.06 107 LYS A CA 1
ATOM 875 C C . LYS A 1 107 ? -4.345 -0.164 15.138 1.00 96.06 107 LYS A C 1
ATOM 877 O O . LYS A 1 107 ? -5.149 0.736 14.886 1.00 96.06 107 LYS A O 1
ATOM 882 N N . PHE A 1 108 ? -4.697 -1.332 15.678 1.00 97.25 108 PHE A N 1
ATOM 883 C CA . PHE A 1 108 ? -6.029 -1.567 16.243 1.00 97.25 108 PHE A CA 1
ATOM 884 C C . PHE A 1 108 ? -6.306 -0.571 17.363 1.00 97.25 108 PHE A C 1
ATOM 886 O O . PHE A 1 108 ? -7.258 0.197 17.256 1.00 97.25 108 PHE A O 1
ATOM 893 N N . TRP A 1 109 ? -5.395 -0.463 18.332 1.00 97.06 109 TRP A N 1
ATOM 894 C CA . TRP A 1 109 ? -5.531 0.490 19.432 1.00 97.06 109 TRP A CA 1
ATOM 895 C C . TRP A 1 109 ? -5.672 1.931 18.968 1.00 97.06 109 TRP A C 1
ATOM 897 O O . TRP A 1 109 ? -6.572 2.644 19.394 1.00 97.06 109 TRP A O 1
ATOM 907 N N . LYS A 1 110 ? -4.838 2.359 18.013 1.00 96.25 110 LYS A N 1
ATOM 908 C CA . LYS A 1 110 ? -4.960 3.691 17.413 1.00 96.25 110 LYS A CA 1
ATOM 909 C C . LYS A 1 110 ? -6.340 3.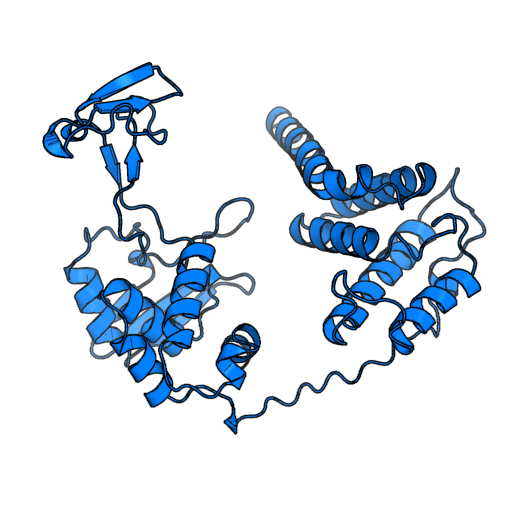922 16.789 1.00 96.25 110 LYS A C 1
ATOM 911 O O . LYS A 1 110 ? -6.825 5.044 16.822 1.00 96.25 110 LYS A O 1
ATOM 916 N N . THR A 1 111 ? -6.948 2.897 16.196 1.00 96.62 111 THR A N 1
ATOM 917 C CA . THR A 1 111 ? -8.280 3.001 15.581 1.00 96.62 111 THR A CA 1
ATOM 918 C C . THR A 1 111 ? -9.361 3.165 16.647 1.00 96.62 111 THR A C 1
ATOM 920 O O . THR A 1 111 ? -10.161 4.087 16.533 1.00 96.62 111 THR A O 1
ATOM 923 N N . ILE A 1 112 ? -9.315 2.353 17.709 1.00 96.56 112 ILE A N 1
ATOM 924 C CA . ILE A 1 112 ? -10.227 2.439 18.862 1.00 96.56 112 ILE A CA 1
ATOM 925 C C . ILE A 1 112 ? -10.100 3.806 19.547 1.00 96.56 112 ILE A C 1
ATOM 927 O O . ILE A 1 112 ? -11.093 4.505 19.717 1.00 96.56 112 ILE A O 1
ATOM 931 N N . ARG A 1 113 ? -8.869 4.254 19.836 1.00 94.94 113 ARG A N 1
ATOM 932 C CA . ARG A 1 113 ? -8.616 5.582 20.415 1.00 94.94 113 ARG A CA 1
ATOM 933 C C . ARG A 1 113 ? -9.147 6.709 19.542 1.00 94.94 113 ARG A C 1
ATOM 935 O O . ARG A 1 113 ? -9.717 7.656 20.061 1.00 94.94 113 ARG A O 1
ATOM 942 N N . VAL A 1 114 ? -8.944 6.641 18.222 1.00 94.69 114 VAL A N 1
ATOM 943 C CA . VAL A 1 114 ? -9.483 7.663 17.314 1.00 94.69 114 VAL A CA 1
ATOM 944 C C . VAL A 1 114 ? -11.006 7.655 17.353 1.00 94.69 114 VAL A C 1
ATOM 946 O O . VAL A 1 114 ? -11.577 8.733 17.424 1.00 94.69 114 VAL A O 1
ATOM 949 N N . PHE A 1 115 ? -11.656 6.492 17.357 1.00 94.88 115 PHE A N 1
ATOM 950 C CA . PHE A 1 115 ? -13.110 6.405 17.483 1.00 94.88 115 PHE A CA 1
ATOM 951 C C . PHE A 1 115 ? -13.604 7.094 18.766 1.00 94.88 115 PHE A C 1
ATOM 953 O O . PHE A 1 115 ? -14.286 8.111 18.670 1.00 94.88 115 PHE A O 1
ATOM 960 N N . TYR A 1 116 ? -13.166 6.655 19.946 1.00 93.44 116 TYR A N 1
ATOM 961 C CA . TYR A 1 116 ? -13.660 7.224 21.205 1.00 93.44 116 TYR A CA 1
ATOM 962 C C . TYR A 1 116 ? -13.270 8.701 21.389 1.00 93.44 116 TYR A C 1
ATOM 964 O O . TYR A 1 116 ? -14.146 9.548 21.518 1.00 93.44 116 TYR A O 1
ATOM 972 N N . LYS A 1 117 ? -11.995 9.063 21.202 1.00 89.25 117 LYS A N 1
ATOM 973 C CA . LYS A 1 117 ? -11.518 10.451 21.377 1.00 89.25 117 LYS A CA 1
ATOM 974 C C . LYS A 1 117 ? -12.103 11.463 20.387 1.00 89.25 117 LYS A C 1
ATOM 976 O O . LYS A 1 117 ? -12.132 12.667 20.619 1.00 89.25 117 LYS A O 1
ATOM 981 N N . THR A 1 118 ? -12.410 11.028 19.166 1.00 84.06 118 THR A N 1
ATOM 982 C CA . THR A 1 118 ? -12.674 11.964 18.053 1.00 84.06 118 THR A CA 1
ATOM 983 C C . THR A 1 118 ? -14.148 12.044 17.699 1.00 84.06 118 THR A C 1
ATOM 985 O O . THR A 1 118 ? -14.596 13.096 17.213 1.00 84.06 118 THR A O 1
ATOM 988 N N . PHE A 1 119 ? -14.859 10.930 17.871 1.00 78.62 119 PHE A N 1
ATOM 989 C CA . PHE A 1 119 ? -16.253 10.769 17.497 1.00 78.62 119 PHE A CA 1
ATOM 990 C C . PHE A 1 119 ? -17.176 10.802 18.708 1.00 78.62 119 PHE A C 1
ATOM 992 O O . PHE A 1 119 ? -18.143 11.554 18.648 1.00 78.62 119 PHE A O 1
ATOM 999 N N . MET A 1 120 ? -16.845 10.096 19.793 1.00 77.88 120 MET A N 1
ATOM 1000 C CA . MET A 1 120 ? -17.704 10.064 20.982 1.00 77.88 120 MET A CA 1
ATOM 1001 C C . MET A 1 120 ? -17.651 11.385 21.758 1.00 77.88 120 MET A C 1
ATOM 1003 O O . MET A 1 120 ? -18.701 11.971 21.987 1.00 77.88 120 MET A O 1
ATOM 1007 N N . ASP A 1 121 ? -16.464 11.968 21.962 1.00 68.94 121 ASP A N 1
ATOM 1008 C CA . ASP A 1 121 ? -16.299 13.256 22.673 1.00 68.94 121 ASP A CA 1
ATOM 1009 C C . ASP A 1 121 ? -16.975 14.473 21.998 1.00 68.94 121 ASP A C 1
ATOM 1011 O O . ASP A 1 121 ? -16.922 15.589 22.512 1.00 68.94 121 ASP A O 1
ATOM 1015 N N . LYS A 1 122 ? -17.542 14.327 20.790 1.00 65.31 122 LYS A N 1
ATOM 1016 C CA . LYS A 1 122 ? -18.057 15.454 19.985 1.00 65.31 122 LYS A CA 1
ATOM 1017 C C . LYS A 1 122 ? -19.520 15.323 19.556 1.00 65.31 122 LYS A C 1
ATOM 1019 O O . LYS A 1 122 ? -19.958 16.118 18.720 1.00 65.31 122 LYS A O 1
ATOM 1024 N N . LYS A 1 123 ? -20.266 14.332 20.047 1.00 62.16 123 LYS A N 1
ATOM 1025 C CA . LYS A 1 123 ? -21.655 14.081 19.623 1.00 62.16 123 LYS A CA 1
ATOM 1026 C C . LYS A 1 123 ? -22.669 14.574 20.660 1.00 62.16 123 LYS A C 1
ATOM 1028 O O . LYS A 1 123 ? -22.482 14.372 21.848 1.00 62.16 123 LYS A O 1
ATOM 1033 N N . GLY A 1 124 ? -23.741 15.212 20.175 1.00 54.50 124 GLY A N 1
ATOM 1034 C CA . GLY A 1 124 ? -24.976 15.484 20.930 1.00 54.50 124 GLY A CA 1
ATOM 1035 C C . GLY A 1 124 ? -26.121 14.545 20.513 1.00 54.50 124 GLY A C 1
ATOM 1036 O O . GLY A 1 124 ? -25.930 13.752 19.595 1.00 54.50 124 GLY A O 1
ATOM 1037 N N . LYS A 1 125 ? -27.288 14.648 21.177 1.00 45.53 125 LYS A N 1
ATOM 1038 C CA . LYS A 1 125 ? -28.589 13.973 20.937 1.00 45.53 125 LYS A CA 1
ATOM 1039 C C . LYS A 1 125 ? -28.564 12.644 20.163 1.00 45.53 125 LYS A C 1
ATOM 1041 O O . LYS A 1 125 ? -28.583 12.627 18.934 1.00 45.53 125 LYS A O 1
ATOM 1046 N N . GLY A 1 126 ? -28.683 11.541 20.903 1.00 54.81 126 GLY A N 1
ATOM 1047 C CA . GLY A 1 126 ? -28.879 10.177 20.382 1.00 54.81 126 GLY A CA 1
ATOM 1048 C C . GLY A 1 126 ? -27.755 9.209 20.755 1.00 54.81 126 GLY A C 1
ATOM 1049 O O . GLY A 1 126 ? -27.980 8.005 20.793 1.00 54.81 126 GLY A O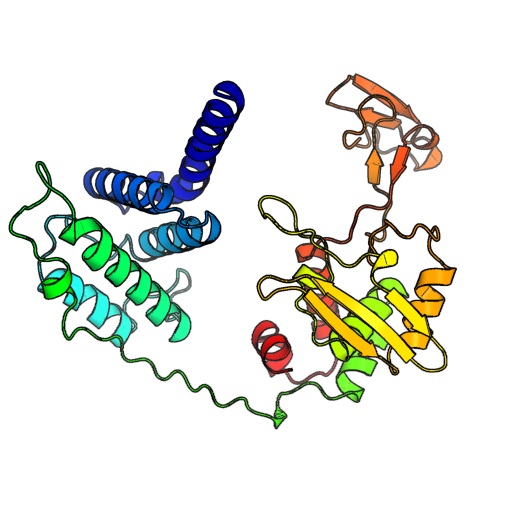 1
ATOM 1050 N N . PHE A 1 127 ? -26.587 9.751 21.098 1.00 68.75 127 PHE A N 1
ATOM 1051 C CA . PHE A 1 127 ? -25.479 9.052 21.746 1.00 68.75 127 PHE A CA 1
ATOM 1052 C C . PHE A 1 127 ? -25.568 9.267 23.261 1.00 68.75 127 PHE A C 1
ATOM 1054 O O . PHE A 1 127 ? -26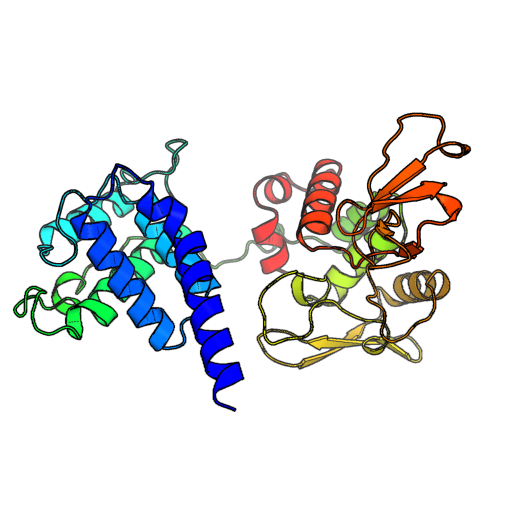.224 10.215 23.697 1.00 68.75 127 PHE A O 1
ATOM 1061 N N . ASN A 1 128 ? -24.945 8.400 24.064 1.00 69.75 128 ASN A N 1
ATOM 1062 C CA . ASN A 1 128 ? -24.886 8.620 25.506 1.00 69.75 128 ASN A CA 1
ATOM 1063 C C . ASN A 1 128 ? -24.113 9.923 25.793 1.00 69.75 128 ASN A C 1
ATOM 1065 O O . ASN A 1 128 ? -22.900 9.971 25.610 1.00 69.75 128 ASN A O 1
ATOM 1069 N N . GLU A 1 129 ? -24.829 10.978 26.196 1.00 68.94 129 GLU A N 1
ATOM 1070 C CA . GLU A 1 129 ? -24.266 12.316 26.442 1.00 68.94 129 GLU A CA 1
ATOM 1071 C C . GLU A 1 129 ? -23.359 12.352 27.683 1.00 68.94 129 GLU A C 1
ATOM 1073 O O . GLU A 1 129 ? -22.546 13.261 27.813 1.00 68.94 129 GLU A O 1
ATOM 1078 N N . GLU A 1 130 ? -23.467 11.354 28.565 1.00 76.19 130 GLU A N 1
ATOM 1079 C CA . GLU A 1 130 ? -22.619 11.195 29.753 1.00 76.19 130 GLU A CA 1
ATOM 1080 C C . GLU A 1 130 ? -21.331 10.413 29.454 1.00 76.19 130 GLU A C 1
ATOM 1082 O O . GLU A 1 130 ? -20.470 10.284 30.321 1.00 76.19 130 GLU A O 1
ATOM 1087 N N . LEU A 1 131 ? -21.186 9.871 28.239 1.00 77.56 131 LEU A N 1
ATOM 1088 C CA . LEU A 1 131 ? -20.030 9.064 27.881 1.00 77.56 131 LEU A CA 1
ATOM 1089 C C . LEU A 1 131 ? -18.830 9.942 27.515 1.00 77.56 131 LEU A C 1
ATOM 1091 O O . LEU A 1 131 ? -18.749 10.467 26.403 1.00 77.56 131 LEU A O 1
ATOM 1095 N N . ASP A 1 132 ? -17.855 10.026 28.415 1.00 84.00 132 ASP A N 1
ATOM 1096 C CA . ASP A 1 132 ? -16.542 10.587 28.105 1.00 84.00 132 ASP A CA 1
ATOM 1097 C C . ASP A 1 132 ? -15.673 9.524 27.410 1.00 84.00 132 ASP A C 1
ATOM 1099 O O . ASP A 1 132 ? -15.114 8.611 28.024 1.00 84.00 132 ASP A O 1
ATOM 1103 N N . GLY A 1 133 ? -15.567 9.623 26.084 1.00 86.50 133 GLY A N 1
ATOM 1104 C CA . GLY A 1 133 ? -14.773 8.698 25.285 1.00 86.50 133 GLY A CA 1
ATOM 1105 C C . GLY A 1 133 ? -13.272 8.792 25.568 1.00 86.50 133 GLY A C 1
ATOM 1106 O O . GLY A 1 133 ? -12.563 7.803 25.368 1.00 86.50 133 GLY A O 1
ATOM 1107 N N . THR A 1 134 ? -12.770 9.939 26.030 1.00 87.81 134 THR A N 1
ATOM 1108 C CA . THR A 1 134 ? -11.376 10.094 26.452 1.00 87.81 134 THR A CA 1
ATOM 1109 C C . THR A 1 134 ? -11.124 9.357 27.768 1.00 87.81 134 THR A C 1
ATOM 1111 O O . THR A 1 134 ? -10.133 8.628 27.841 1.00 87.81 134 THR A O 1
ATOM 1114 N N . GLU A 1 135 ? -12.028 9.454 28.743 1.00 89.38 135 GLU A N 1
ATOM 1115 C CA . GLU A 1 135 ? -11.933 8.734 30.024 1.00 89.38 135 GLU A CA 1
ATOM 1116 C C . GLU A 1 135 ? -11.912 7.207 29.823 1.00 89.38 135 GLU A C 1
ATOM 1118 O O . GLU A 1 135 ? -11.109 6.499 30.436 1.00 89.38 135 GLU A O 1
ATOM 1123 N N . LEU A 1 136 ? -12.726 6.680 28.895 1.00 89.81 136 LEU A N 1
ATOM 1124 C CA . LEU A 1 136 ? -12.771 5.239 28.591 1.00 89.81 136 LEU A CA 1
ATOM 1125 C C . LEU A 1 136 ? -11.427 4.654 28.136 1.00 89.81 136 LEU A C 1
ATOM 1127 O O . LEU A 1 136 ? -11.169 3.466 28.326 1.00 89.81 136 LEU A O 1
ATOM 1131 N N . ILE A 1 137 ? -10.601 5.456 27.460 1.00 93.12 137 ILE A N 1
ATOM 1132 C CA . ILE A 1 137 ? -9.326 5.017 26.869 1.00 93.12 137 ILE A CA 1
ATOM 1133 C C . ILE A 1 137 ? -8.106 5.508 27.654 1.00 93.12 137 ILE A C 1
ATOM 1135 O O . ILE A 1 137 ? -6.967 5.225 27.247 1.00 93.12 137 ILE A O 1
ATOM 1139 N N . GLU A 1 138 ? -8.338 6.282 28.713 1.00 92.12 138 GLU A N 1
ATOM 1140 C CA . GLU A 1 138 ? -7.312 6.832 29.586 1.00 92.12 138 GLU A CA 1
ATOM 1141 C C . GLU A 1 138 ? -6.625 5.706 30.364 1.00 92.12 138 GLU A C 1
ATOM 1143 O O . GLU A 1 138 ? -7.255 4.737 30.788 1.00 92.12 138 GLU A O 1
ATOM 1148 N N . ASP A 1 139 ? -5.300 5.794 30.475 1.00 92.81 139 ASP A N 1
ATOM 1149 C CA . ASP A 1 139 ? -4.428 4.801 31.123 1.00 92.81 139 ASP A CA 1
ATOM 1150 C C . ASP A 1 139 ? -4.462 3.375 30.546 1.00 92.81 139 ASP A C 1
ATOM 1152 O O . ASP A 1 139 ? -3.747 2.489 31.015 1.00 92.81 139 ASP A O 1
ATOM 1156 N N . LEU A 1 140 ? -5.227 3.136 29.478 1.00 93.94 140 LEU A N 1
ATOM 1157 C CA . LEU A 1 140 ? -5.209 1.866 28.766 1.00 93.94 140 LEU A CA 1
ATOM 1158 C C . LEU A 1 140 ? -4.062 1.820 27.756 1.00 93.94 140 LEU A C 1
ATOM 1160 O O . LEU A 1 140 ? -3.928 2.680 26.873 1.00 93.94 140 LEU A O 1
ATOM 1164 N N . GLU A 1 141 ? -3.263 0.758 27.834 1.00 93.00 141 GLU A N 1
ATOM 1165 C CA . GLU A 1 141 ? -2.143 0.525 26.930 1.00 93.00 141 GLU A CA 1
ATOM 1166 C C . GLU A 1 141 ? -2.094 -0.917 26.424 1.00 93.00 141 GLU A C 1
ATOM 1168 O O . GLU A 1 141 ? -2.288 -1.890 27.156 1.00 93.00 141 GLU A O 1
ATOM 1173 N N . ILE A 1 142 ? -1.777 -1.053 25.134 1.00 92.50 142 ILE A N 1
ATOM 1174 C CA . ILE A 1 142 ? -1.366 -2.340 24.584 1.00 92.50 142 ILE A CA 1
ATOM 1175 C C . ILE A 1 142 ? 0.134 -2.490 24.818 1.00 92.50 142 ILE A C 1
ATOM 1177 O O . ILE A 1 142 ? 0.925 -1.700 24.296 1.00 92.50 142 ILE A O 1
ATOM 1181 N N . SER A 1 143 ? 0.509 -3.544 25.537 1.00 90.06 143 SER A N 1
ATOM 1182 C CA . SER A 1 143 ? 1.890 -3.976 25.686 1.00 90.06 143 SER A CA 1
ATOM 1183 C C . SER A 1 143 ? 2.419 -4.427 24.327 1.00 90.06 143 SER A C 1
ATOM 1185 O O . SER A 1 143 ? 1.918 -5.373 23.715 1.00 90.06 143 SER A O 1
ATOM 1187 N N . THR A 1 144 ? 3.407 -3.699 23.812 1.00 88.25 144 THR A N 1
ATOM 1188 C CA . THR A 1 144 ? 4.054 -4.022 22.542 1.00 88.25 144 THR A CA 1
ATOM 1189 C C . THR A 1 144 ? 5.562 -3.944 22.687 1.00 88.25 144 THR A C 1
ATOM 1191 O O . THR A 1 144 ? 6.084 -2.895 23.059 1.00 88.25 144 THR A O 1
ATOM 1194 N N . ASN A 1 145 ? 6.263 -4.998 22.283 1.00 83.31 145 ASN A N 1
ATOM 1195 C CA . ASN A 1 145 ? 7.716 -5.048 22.181 1.00 83.31 145 ASN A CA 1
ATOM 1196 C C . ASN A 1 145 ? 8.133 -4.732 20.740 1.00 83.31 145 ASN A C 1
ATOM 1198 O O . ASN A 1 145 ? 8.718 -5.546 20.020 1.00 83.31 145 ASN A O 1
ATOM 1202 N N . ILE A 1 146 ? 7.809 -3.516 20.286 1.00 78.25 146 ILE A N 1
ATOM 1203 C CA . ILE A 1 146 ? 8.268 -3.044 18.978 1.00 78.25 146 ILE A CA 1
ATOM 1204 C C . ILE A 1 146 ? 9.736 -2.654 19.115 1.00 78.25 146 ILE A C 1
ATOM 1206 O O . ILE A 1 146 ? 10.045 -1.513 19.452 1.00 78.25 146 ILE A O 1
ATOM 1210 N N . ASN A 1 147 ? 10.632 -3.593 18.819 1.00 75.06 147 ASN A N 1
ATOM 1211 C CA . ASN A 1 147 ? 12.024 -3.244 18.597 1.00 75.06 147 ASN A CA 1
ATOM 1212 C C . ASN A 1 147 ? 12.154 -2.518 17.243 1.00 75.06 147 ASN A C 1
ATOM 1214 O O . ASN A 1 147 ? 11.748 -3.050 16.201 1.00 75.06 147 ASN A O 1
ATOM 1218 N N . TYR A 1 148 ? 12.665 -1.286 17.277 1.00 72.38 148 TYR A N 1
ATOM 1219 C CA . TYR A 1 148 ? 12.982 -0.496 16.085 1.00 72.38 148 TYR A CA 1
ATOM 1220 C C . TYR A 1 148 ? 14.412 -0.725 15.594 1.00 72.38 148 TYR A C 1
ATOM 1222 O O . TYR A 1 148 ? 14.739 -0.247 14.506 1.00 72.38 148 TYR A O 1
ATOM 1230 N N . ASP A 1 149 ? 15.231 -1.461 16.347 1.00 74.25 149 ASP A N 1
ATOM 1231 C CA . ASP A 1 149 ? 16.579 -1.817 15.941 1.00 74.25 149 ASP A CA 1
ATOM 1232 C C . ASP A 1 149 ? 16.507 -2.660 14.675 1.00 74.25 149 ASP A C 1
ATOM 1234 O O . ASP A 1 149 ? 15.898 -3.734 14.600 1.00 74.25 149 ASP A O 1
ATOM 1238 N N . ILE A 1 150 ? 17.090 -2.093 13.629 1.00 66.06 150 ILE A N 1
ATOM 1239 C CA . ILE A 1 150 ? 17.249 -2.759 12.355 1.00 66.06 150 ILE A CA 1
ATOM 1240 C C . ILE A 1 150 ? 18.485 -3.630 12.494 1.00 66.06 150 ILE A C 1
ATOM 1242 O O . ILE A 1 150 ? 19.583 -3.107 12.662 1.00 66.06 150 ILE A O 1
ATOM 1246 N N . ASP A 1 151 ? 18.301 -4.938 12.369 1.00 75.06 151 ASP A N 1
ATOM 1247 C CA . ASP A 1 151 ? 19.411 -5.869 12.225 1.00 75.06 151 ASP A CA 1
ATOM 1248 C C . ASP A 1 151 ? 20.161 -5.551 10.920 1.00 75.06 151 ASP A C 1
ATOM 1250 O O . ASP A 1 151 ? 19.661 -5.801 9.815 1.00 75.06 151 ASP A O 1
ATOM 1254 N N . LEU A 1 152 ? 21.325 -4.909 11.054 1.00 72.75 152 LEU A N 1
ATOM 1255 C CA . LEU A 1 152 ? 22.144 -4.458 9.931 1.00 72.75 152 LEU A CA 1
ATOM 1256 C C . LEU A 1 152 ? 22.645 -5.638 9.093 1.00 72.75 152 LEU A C 1
ATOM 1258 O O . LEU A 1 152 ? 22.744 -5.491 7.874 1.00 72.75 152 LEU A O 1
ATOM 1262 N N . ASP A 1 153 ? 22.843 -6.804 9.710 1.00 75.50 153 ASP A N 1
ATOM 1263 C CA . ASP A 1 153 ? 23.345 -8.011 9.049 1.00 75.50 153 ASP A CA 1
ATOM 1264 C C . ASP A 1 153 ? 22.294 -8.636 8.118 1.00 75.50 153 ASP A C 1
ATOM 1266 O O . ASP A 1 153 ? 22.606 -9.440 7.242 1.00 75.50 153 ASP A O 1
ATOM 1270 N N . THR A 1 154 ? 21.029 -8.221 8.247 1.00 73.25 154 THR A N 1
ATOM 1271 C CA . THR A 1 154 ? 19.924 -8.683 7.388 1.00 73.25 154 THR A CA 1
ATOM 1272 C C . THR A 1 154 ? 19.673 -7.788 6.176 1.00 73.25 154 THR A C 1
ATOM 1274 O O . THR A 1 154 ? 18.773 -8.065 5.371 1.00 73.25 154 THR A O 1
ATOM 1277 N N . ARG A 1 155 ? 20.433 -6.695 6.024 1.00 78.94 155 ARG A N 1
ATOM 1278 C CA . ARG A 1 155 ? 20.283 -5.789 4.881 1.00 78.94 155 ARG A CA 1
ATOM 1279 C C . ARG A 1 155 ? 20.854 -6.428 3.609 1.00 78.94 155 ARG A C 1
ATOM 1281 O O . ARG A 1 155 ? 21.870 -7.117 3.661 1.00 78.94 155 ARG A O 1
ATOM 1288 N N . PRO A 1 156 ? 20.236 -6.204 2.435 1.00 83.50 156 PRO A N 1
ATOM 1289 C CA . PRO A 1 156 ? 20.818 -6.649 1.177 1.00 83.50 156 PRO A CA 1
ATOM 1290 C C . PRO A 1 156 ? 22.168 -5.965 0.968 1.00 83.50 156 PRO A C 1
ATOM 1292 O O . PRO A 1 156 ? 22.292 -4.763 1.196 1.00 83.50 156 PRO A O 1
ATOM 1295 N N . THR A 1 157 ? 23.164 -6.715 0.511 1.00 87.81 157 THR A N 1
ATOM 1296 C CA . THR A 1 157 ? 24.434 -6.148 0.062 1.00 87.81 157 THR A CA 1
ATOM 1297 C C . THR A 1 157 ? 24.344 -5.833 -1.436 1.00 87.81 157 THR A C 1
ATOM 1299 O O . THR A 1 157 ? 23.428 -6.321 -2.115 1.00 87.81 157 THR A O 1
ATOM 1302 N N . PRO A 1 158 ? 25.271 -5.039 -1.997 1.00 90.19 158 PRO A N 1
ATOM 1303 C CA . PRO A 1 158 ? 25.349 -4.838 -3.442 1.00 90.19 158 PRO A CA 1
ATOM 1304 C C . PRO A 1 158 ? 25.390 -6.155 -4.233 1.00 90.19 158 PRO A C 1
ATOM 1306 O O . PRO A 1 158 ? 24.743 -6.259 -5.274 1.00 90.19 158 PRO A O 1
ATOM 1309 N N . GLU A 1 159 ? 26.065 -7.180 -3.712 1.00 89.56 159 GLU A N 1
ATOM 1310 C CA . GLU A 1 159 ? 26.175 -8.511 -4.317 1.00 89.56 159 GLU A CA 1
ATOM 1311 C C . GLU A 1 159 ? 24.825 -9.236 -4.318 1.00 89.56 159 GLU A C 1
ATOM 1313 O O . GLU A 1 159 ? 24.436 -9.806 -5.338 1.00 89.56 159 GLU A O 1
ATOM 1318 N N . HIS A 1 160 ? 24.059 -9.154 -3.220 1.00 89.12 160 HIS A N 1
ATOM 1319 C CA . HIS A 1 160 ? 22.693 -9.684 -3.179 1.00 89.12 160 HIS A CA 1
ATOM 1320 C C . HIS A 1 160 ? 21.822 -9.031 -4.257 1.00 89.12 160 HIS A C 1
ATOM 1322 O O . HIS A 1 160 ? 21.130 -9.720 -5.004 1.00 89.12 160 HIS A O 1
ATOM 1328 N N . ILE A 1 161 ? 21.871 -7.704 -4.378 1.00 90.94 161 ILE A N 1
ATOM 1329 C CA . ILE A 1 161 ? 21.066 -6.969 -5.362 1.00 90.94 161 ILE A CA 1
ATOM 1330 C C . ILE A 1 161 ? 21.489 -7.302 -6.792 1.00 90.94 161 ILE A C 1
ATOM 1332 O O . ILE A 1 161 ? 20.626 -7.487 -7.654 1.00 90.94 161 ILE A O 1
ATOM 1336 N N . GLN A 1 162 ? 22.794 -7.407 -7.040 1.00 90.94 162 GLN A N 1
ATOM 1337 C CA . GLN A 1 162 ? 23.333 -7.807 -8.333 1.00 90.94 162 GLN A CA 1
ATOM 1338 C C . GLN A 1 162 ? 22.852 -9.212 -8.715 1.00 90.94 162 GLN A C 1
ATOM 1340 O O . GLN A 1 162 ? 22.320 -9.379 -9.811 1.00 90.94 162 GLN A O 1
ATOM 1345 N N . SER A 1 163 ? 22.928 -10.173 -7.789 1.00 89.75 163 SER A N 1
ATOM 1346 C CA . SER A 1 163 ? 22.440 -11.542 -7.990 1.00 89.75 163 SER A CA 1
ATOM 1347 C C . SER A 1 163 ? 20.954 -11.568 -8.372 1.00 89.75 163 SER A C 1
ATOM 1349 O O . SER A 1 163 ? 20.589 -12.129 -9.407 1.00 89.75 163 SER A O 1
ATOM 1351 N N . VAL A 1 164 ? 20.079 -10.859 -7.640 1.00 89.62 164 VAL A N 1
ATOM 1352 C CA . VAL A 1 164 ? 18.644 -10.783 -7.999 1.00 89.62 164 VAL A CA 1
ATOM 1353 C C . VAL A 1 164 ? 18.443 -10.133 -9.371 1.00 89.62 164 VAL A C 1
ATOM 1355 O O . VAL A 1 164 ? 17.585 -10.560 -10.148 1.00 89.62 164 VAL A O 1
ATOM 1358 N N . ALA A 1 165 ? 19.212 -9.091 -9.693 1.00 91.44 165 ALA A N 1
ATOM 1359 C CA . ALA A 1 165 ? 19.111 -8.405 -10.974 1.00 91.44 165 ALA A CA 1
ATOM 1360 C C . ALA A 1 165 ? 19.555 -9.306 -12.144 1.00 91.44 165 ALA A C 1
ATOM 1362 O O . ALA A 1 165 ? 18.954 -9.262 -13.222 1.00 91.44 165 ALA A O 1
ATOM 1363 N N . GLU A 1 166 ? 20.563 -10.152 -11.951 1.00 91.19 166 GLU A N 1
ATOM 1364 C CA . GLU A 1 166 ? 21.067 -11.091 -12.958 1.00 91.19 166 GLU A CA 1
ATOM 1365 C C . GLU A 1 166 ? 20.075 -12.214 -13.270 1.00 91.19 166 GLU A C 1
ATOM 1367 O O . GLU A 1 166 ? 19.914 -12.554 -14.443 1.00 91.19 166 GLU A O 1
ATOM 1372 N N . GLN A 1 167 ? 19.298 -12.666 -12.279 1.00 91.69 167 GLN A N 1
ATOM 1373 C CA . GLN A 1 167 ? 18.203 -13.633 -12.472 1.00 91.69 167 GLN A CA 1
ATOM 1374 C C . GLN A 1 167 ? 17.028 -13.078 -13.300 1.00 91.69 167 GLN A C 1
ATOM 1376 O O . GLN A 1 167 ? 16.100 -13.794 -13.688 1.00 91.69 167 GLN A O 1
ATOM 1381 N N . THR A 1 168 ? 17.020 -11.777 -13.604 1.00 91.75 168 THR A N 1
ATOM 1382 C CA . THR A 1 168 ? 15.970 -11.207 -14.446 1.00 91.75 168 THR A CA 1
ATOM 1383 C C . THR A 1 168 ? 16.159 -11.566 -15.923 1.00 91.75 168 THR A C 1
ATOM 1385 O O . THR A 1 168 ? 17.159 -11.252 -16.567 1.00 91.75 168 THR A O 1
ATOM 1388 N N . ASN A 1 169 ? 15.096 -12.110 -16.517 1.00 90.00 169 ASN A N 1
ATOM 1389 C CA . ASN A 1 169 ? 15.045 -12.461 -17.943 1.00 90.00 169 ASN A CA 1
ATOM 1390 C C . ASN A 1 169 ? 14.834 -11.265 -18.897 1.00 90.00 169 ASN A C 1
ATOM 1392 O O . ASN A 1 169 ? 14.482 -11.458 -20.059 1.00 90.00 169 ASN A O 1
ATOM 1396 N N . ASN A 1 170 ? 14.888 -10.019 -18.418 1.00 92.44 170 ASN A N 1
ATOM 1397 C CA . ASN A 1 170 ? 14.719 -8.844 -19.281 1.00 92.44 170 ASN A CA 1
ATOM 1398 C C . ASN A 1 170 ? 15.345 -7.585 -18.682 1.00 92.44 170 ASN A C 1
ATOM 1400 O O . ASN A 1 170 ? 15.338 -7.391 -17.468 1.00 92.44 170 ASN A O 1
ATOM 1404 N N . LEU A 1 171 ? 15.787 -6.700 -19.579 1.00 95.25 171 LEU A N 1
ATOM 1405 C CA . LEU A 1 171 ? 16.462 -5.448 -19.253 1.00 95.25 171 LEU A CA 1
ATOM 1406 C C . LEU A 1 171 ? 15.647 -4.543 -18.320 1.00 95.25 171 LEU A C 1
ATOM 1408 O O . LEU A 1 171 ? 16.211 -3.968 -17.396 1.00 95.25 171 LEU A O 1
ATOM 1412 N N . ARG A 1 172 ? 14.328 -4.440 -18.528 1.00 95.06 172 ARG A N 1
ATOM 1413 C CA . ARG A 1 172 ? 13.452 -3.573 -17.726 1.00 95.06 172 ARG A CA 1
ATOM 1414 C C . ARG A 1 172 ? 13.469 -3.951 -16.248 1.00 95.06 172 ARG A C 1
ATOM 1416 O O . ARG A 1 172 ? 13.585 -3.068 -15.409 1.00 95.06 172 ARG A O 1
ATOM 1423 N N . ASP A 1 173 ? 13.324 -5.230 -15.913 1.00 94.00 173 ASP A N 1
ATOM 1424 C CA . ASP A 1 173 ? 13.293 -5.630 -14.500 1.00 94.00 173 ASP A CA 1
ATOM 1425 C C . ASP A 1 173 ? 14.664 -5.545 -13.850 1.00 94.00 173 ASP A C 1
ATOM 1427 O O . ASP A 1 173 ? 14.754 -5.127 -12.699 1.00 94.00 173 ASP A O 1
ATOM 1431 N N . ARG A 1 174 ? 15.724 -5.866 -14.604 1.00 95.69 174 ARG A N 1
ATOM 1432 C CA . ARG A 1 174 ? 17.098 -5.621 -14.164 1.00 95.69 174 ARG A CA 1
ATOM 1433 C C . ARG A 1 174 ? 17.280 -4.155 -13.786 1.00 95.69 174 ARG A C 1
ATOM 1435 O O . ARG A 1 174 ? 17.775 -3.849 -12.705 1.00 95.69 174 ARG A O 1
ATOM 1442 N N . ALA A 1 175 ? 16.830 -3.265 -14.674 1.00 96.56 175 ALA A N 1
ATOM 1443 C CA . ALA A 1 175 ? 16.887 -1.824 -14.487 1.00 96.56 175 ALA A CA 1
ATOM 1444 C C . ALA A 1 175 ? 16.063 -1.397 -13.279 1.00 96.56 175 ALA A C 1
ATOM 1446 O O . ALA A 1 175 ? 16.582 -0.684 -12.437 1.00 96.56 175 ALA A O 1
ATOM 1447 N N . LEU A 1 176 ? 14.832 -1.889 -13.132 1.00 95.94 176 LEU A N 1
ATOM 1448 C CA . LEU A 1 176 ? 13.969 -1.562 -11.998 1.00 95.94 176 LEU A CA 1
ATOM 1449 C C . LEU A 1 176 ? 14.613 -1.914 -10.651 1.00 95.94 176 LEU A C 1
ATOM 1451 O O . LEU A 1 176 ? 14.548 -1.113 -9.723 1.00 95.94 176 LEU A O 1
ATOM 1455 N N . ILE A 1 177 ? 15.236 -3.089 -10.542 1.00 94.38 177 ILE A N 1
ATOM 1456 C CA . ILE A 1 177 ? 15.858 -3.556 -9.296 1.00 94.38 177 ILE A CA 1
ATOM 1457 C C . ILE A 1 177 ? 17.088 -2.710 -8.962 1.00 94.38 177 ILE A C 1
ATOM 1459 O O . ILE A 1 177 ? 17.157 -2.142 -7.872 1.00 94.38 177 ILE A O 1
ATOM 1463 N N . GLN A 1 178 ? 18.024 -2.563 -9.905 1.00 95.25 178 GLN A N 1
ATOM 1464 C CA . GLN A 1 178 ? 19.236 -1.772 -9.672 1.00 95.25 178 GLN A CA 1
ATOM 1465 C C . GLN A 1 178 ? 18.932 -0.283 -9.478 1.00 95.25 178 GLN A C 1
ATOM 1467 O O . GLN A 1 178 ? 19.541 0.371 -8.636 1.00 95.25 178 GLN A O 1
ATOM 1472 N N . PHE A 1 179 ? 17.982 0.265 -10.235 1.00 96.12 179 PHE A N 1
ATOM 1473 C CA . PHE A 1 179 ? 17.551 1.654 -10.111 1.00 96.12 179 PHE A CA 1
ATOM 1474 C C . PHE A 1 179 ? 16.840 1.903 -8.782 1.00 96.12 179 PHE A C 1
ATOM 1476 O O . PHE A 1 179 ? 17.140 2.883 -8.106 1.00 96.12 179 PHE A O 1
ATOM 1483 N N . GLY A 1 180 ? 15.942 1.005 -8.371 1.00 95.12 180 GLY A N 1
ATOM 1484 C CA . GLY A 1 180 ? 15.261 1.102 -7.082 1.00 95.12 180 GLY A CA 1
ATOM 1485 C C . GLY A 1 180 ? 16.230 1.048 -5.905 1.00 95.12 180 GLY A C 1
ATOM 1486 O O . GLY A 1 180 ? 16.119 1.862 -4.994 1.00 95.12 180 GLY A O 1
ATOM 1487 N N . TRP A 1 181 ? 17.227 0.163 -5.968 1.00 94.50 181 TRP A N 1
ATOM 1488 C CA . TRP A 1 181 ? 18.309 0.118 -4.986 1.00 94.50 181 TRP A CA 1
ATOM 1489 C C . TRP A 1 181 ? 19.130 1.413 -4.967 1.00 94.50 181 TRP A C 1
ATOM 1491 O O . TRP A 1 181 ? 19.294 2.024 -3.918 1.00 94.50 181 TRP A O 1
ATOM 1501 N N . ALA A 1 182 ? 19.596 1.872 -6.132 1.00 94.69 182 ALA A N 1
ATOM 1502 C CA . ALA A 1 182 ? 20.470 3.040 -6.233 1.00 94.69 182 ALA A CA 1
ATOM 1503 C C . ALA A 1 182 ? 19.788 4.364 -5.842 1.00 94.69 182 ALA A C 1
ATOM 1505 O O . ALA A 1 182 ? 20.457 5.292 -5.400 1.00 94.69 182 ALA A O 1
ATOM 1506 N N . THR A 1 183 ? 18.471 4.467 -6.030 1.00 94.62 183 THR A N 1
ATOM 1507 C CA . THR A 1 183 ? 17.687 5.670 -5.703 1.00 94.62 183 THR A CA 1
ATOM 1508 C C . THR A 1 183 ? 17.195 5.705 -4.255 1.00 94.62 183 THR A C 1
ATOM 1510 O O . THR A 1 183 ? 16.825 6.777 -3.772 1.00 94.62 183 THR A O 1
ATOM 1513 N N . GLY A 1 184 ? 17.051 4.546 -3.598 1.00 92.88 184 GLY A N 1
ATOM 1514 C CA . GLY A 1 184 ? 16.245 4.429 -2.375 1.00 92.88 184 GLY A CA 1
ATOM 1515 C C . GLY A 1 184 ? 14.790 4.893 -2.571 1.00 92.88 184 GLY A C 1
ATOM 1516 O O . GLY A 1 184 ? 14.125 5.326 -1.627 1.00 92.88 184 GLY A O 1
ATOM 1517 N N . ALA A 1 185 ? 14.291 4.899 -3.813 1.00 92.88 185 ALA A N 1
ATOM 1518 C CA . ALA A 1 185 ? 12.963 5.405 -4.121 1.00 92.88 185 ALA A CA 1
ATOM 1519 C C . ALA A 1 185 ? 11.879 4.472 -3.581 1.00 92.88 185 ALA A C 1
ATOM 1521 O O . ALA A 1 185 ? 11.966 3.242 -3.647 1.00 92.88 185 ALA A O 1
ATOM 1522 N N . ARG A 1 186 ? 10.777 5.059 -3.113 1.00 90.62 186 ARG A N 1
ATOM 1523 C CA . ARG A 1 186 ? 9.592 4.275 -2.768 1.00 90.62 186 ARG A CA 1
ATOM 1524 C C . ARG A 1 186 ? 9.015 3.678 -4.040 1.00 90.62 186 ARG A C 1
ATOM 1526 O O . ARG A 1 186 ? 8.959 4.325 -5.079 1.00 90.62 186 ARG A O 1
ATOM 1533 N N . ILE A 1 187 ? 8.455 2.477 -3.935 1.00 88.00 187 ILE A N 1
ATOM 1534 C CA . ILE A 1 187 ? 7.892 1.780 -5.099 1.00 88.00 187 ILE A CA 1
ATOM 1535 C C . ILE A 1 187 ? 6.834 2.600 -5.858 1.00 88.00 187 ILE A C 1
ATOM 1537 O O . ILE A 1 187 ? 6.755 2.493 -7.072 1.00 88.00 187 ILE A O 1
ATOM 1541 N N . GLY A 1 188 ? 6.059 3.447 -5.168 1.00 86.56 188 GLY A N 1
ATOM 1542 C CA . GLY A 1 188 ? 5.067 4.331 -5.799 1.00 86.56 188 GLY A CA 1
ATOM 1543 C C . GLY A 1 188 ? 5.643 5.601 -6.439 1.00 86.56 188 GLY A C 1
ATOM 1544 O O . GLY A 1 188 ? 4.926 6.281 -7.162 1.00 86.56 188 GLY A O 1
ATOM 1545 N N . GLU A 1 189 ? 6.910 5.928 -6.169 1.00 91.81 189 GLU A N 1
ATOM 1546 C CA . GLU A 1 189 ? 7.663 6.969 -6.888 1.00 91.81 189 GLU A CA 1
ATOM 1547 C C . GLU A 1 189 ? 8.196 6.395 -8.213 1.00 91.81 189 GLU A C 1
ATOM 1549 O O . GLU A 1 189 ? 8.236 7.090 -9.219 1.00 91.81 189 GLU A O 1
ATOM 1554 N N . LEU A 1 190 ? 8.538 5.100 -8.238 1.00 93.62 190 LEU A N 1
ATOM 1555 C CA . LEU A 1 190 ? 9.048 4.411 -9.428 1.00 93.62 190 LEU A CA 1
ATOM 1556 C C . LEU A 1 190 ? 7.947 3.896 -10.353 1.00 93.62 190 LEU A C 1
ATOM 1558 O O . LEU A 1 190 ? 8.055 3.996 -11.571 1.00 93.62 190 LEU A O 1
ATOM 1562 N N . LEU A 1 191 ? 6.898 3.305 -9.787 1.00 91.62 191 LEU A N 1
ATOM 1563 C CA . LEU A 1 191 ? 5.879 2.581 -10.534 1.00 91.62 191 LEU A CA 1
ATOM 1564 C C . LEU A 1 191 ? 4.544 3.296 -10.508 1.00 91.62 191 LEU A C 1
ATOM 1566 O O . LEU A 1 191 ? 4.179 3.976 -9.548 1.00 91.62 191 LEU A O 1
ATOM 1570 N N . TYR A 1 192 ? 3.785 3.065 -11.569 1.00 86.19 192 TYR A N 1
ATOM 1571 C CA . TYR A 1 192 ? 2.427 3.548 -11.659 1.00 86.19 192 TYR A CA 1
ATOM 1572 C C . TYR A 1 192 ? 1.545 2.821 -10.635 1.00 86.19 192 TYR A C 1
ATOM 1574 O O . TYR A 1 192 ? 1.567 1.589 -10.528 1.00 86.19 192 TYR A O 1
ATOM 1582 N N . THR A 1 193 ? 0.756 3.579 -9.873 1.00 77.81 193 THR A N 1
ATOM 1583 C CA . THR A 1 193 ? -0.262 3.016 -8.979 1.00 77.81 193 THR A CA 1
ATOM 1584 C C . THR A 1 193 ? -1.605 3.619 -9.357 1.00 77.81 193 THR A C 1
ATOM 1586 O O . THR A 1 193 ? -1.775 4.836 -9.250 1.00 77.81 193 THR A O 1
ATOM 1589 N N . ASP A 1 194 ? -2.538 2.770 -9.764 1.00 62.12 194 ASP A N 1
ATOM 1590 C CA . ASP A 1 194 ? -3.898 3.167 -10.105 1.00 62.12 194 ASP A CA 1
ATOM 1591 C C . ASP A 1 194 ? -4.635 3.820 -8.911 1.00 62.12 194 ASP A C 1
ATOM 1593 O O . ASP A 1 194 ? -4.391 3.504 -7.744 1.00 62.12 194 ASP A O 1
ATOM 1597 N N . GLU A 1 195 ? -5.556 4.727 -9.250 1.00 51.81 195 GLU A N 1
ATOM 1598 C CA . GLU A 1 195 ? -6.890 4.884 -8.637 1.00 51.81 195 GLU A CA 1
ATOM 1599 C C . GLU A 1 195 ? -7.280 6.016 -7.668 1.00 51.81 195 GLU A C 1
ATOM 1601 O O . GLU A 1 195 ? -8.485 6.215 -7.577 1.00 51.81 195 GLU A O 1
ATOM 1606 N N . SER A 1 196 ? -6.445 6.836 -7.004 1.00 51.84 196 SER A N 1
ATOM 1607 C CA . SER A 1 196 ? -7.085 7.867 -6.124 1.00 51.84 196 SER A CA 1
ATOM 1608 C C . SER A 1 196 ? -6.283 9.063 -5.601 1.00 51.84 196 SER A C 1
ATOM 1610 O O . SER A 1 196 ? -6.700 9.681 -4.624 1.00 51.84 196 SER A O 1
ATOM 1612 N N . HIS A 1 197 ? -5.114 9.411 -6.146 1.00 52.59 197 HIS A N 1
ATOM 1613 C CA . HIS A 1 197 ? -4.231 10.356 -5.441 1.00 52.59 197 HIS A CA 1
ATOM 1614 C C . HIS A 1 197 ? -3.783 11.570 -6.257 1.00 52.59 197 HIS A C 1
ATOM 1616 O O . HIS A 1 197 ? -3.395 11.464 -7.411 1.00 52.59 197 HIS A O 1
ATOM 1622 N N . LYS A 1 198 ? -3.747 12.698 -5.539 1.00 58.22 198 LYS A N 1
ATOM 1623 C CA . LYS A 1 198 ? -3.336 14.073 -5.873 1.00 58.22 198 LYS A CA 1
ATOM 1624 C C . LYS A 1 198 ? -1.946 14.251 -6.525 1.00 58.22 198 LYS A C 1
ATOM 1626 O O . LYS A 1 198 ? -1.582 15.378 -6.832 1.00 58.22 198 LYS A O 1
ATOM 1631 N N . TYR A 1 199 ? -1.156 13.194 -6.719 1.00 58.22 199 TYR A N 1
ATOM 1632 C CA . TYR A 1 199 ? 0.242 13.297 -7.164 1.00 58.22 199 TYR A CA 1
ATOM 1633 C C . TYR A 1 199 ? 0.498 12.413 -8.391 1.00 58.22 199 TYR A C 1
ATOM 1635 O O . TYR A 1 199 ? -0.029 11.298 -8.418 1.00 58.22 199 TYR A O 1
ATOM 1643 N N . PRO A 1 200 ? 1.304 12.861 -9.376 1.00 56.81 200 PRO A N 1
ATOM 1644 C CA . PRO A 1 200 ? 1.726 12.019 -10.492 1.00 56.81 200 PRO A CA 1
ATOM 1645 C C . PRO A 1 200 ? 2.534 10.838 -9.947 1.00 56.81 200 PRO A C 1
ATOM 1647 O O . PRO A 1 200 ? 3.435 11.021 -9.130 1.00 56.81 200 PRO A O 1
ATOM 1650 N N . LYS A 1 201 ? 2.164 9.618 -10.344 1.00 73.44 201 LYS A N 1
ATOM 1651 C CA . LYS A 1 201 ? 2.785 8.389 -9.839 1.00 73.44 201 LYS A CA 1
ATOM 1652 C C . LYS A 1 201 ? 3.489 7.630 -10.948 1.00 73.44 201 LYS A C 1
ATOM 1654 O O . LYS A 1 201 ? 2.921 7.402 -12.020 1.00 73.44 201 LYS A O 1
ATOM 1659 N N . GLY A 1 202 ? 4.694 7.183 -10.627 1.00 87.62 202 GLY A N 1
ATOM 1660 C CA . GLY A 1 202 ? 5.600 6.509 -11.539 1.00 87.62 202 GLY A CA 1
ATOM 1661 C C . GLY A 1 202 ? 6.552 7.484 -12.217 1.00 87.62 202 GLY A C 1
ATOM 1662 O O . GLY A 1 202 ? 6.145 8.549 -12.674 1.00 87.62 202 GLY A O 1
ATOM 1663 N N . ILE A 1 203 ? 7.812 7.078 -12.287 1.00 94.94 203 ILE A N 1
ATOM 1664 C CA . ILE A 1 203 ? 8.877 7.861 -12.896 1.00 94.94 203 ILE A CA 1
ATOM 1665 C C . ILE A 1 203 ? 8.733 7.866 -14.420 1.00 94.94 203 ILE A C 1
ATOM 1667 O O . ILE A 1 203 ? 8.469 6.820 -15.036 1.00 94.94 203 ILE A O 1
ATOM 1671 N N . LYS A 1 204 ? 8.914 9.038 -15.024 1.00 95.69 204 LYS A N 1
ATOM 1672 C CA . LYS A 1 204 ? 8.968 9.230 -16.472 1.00 95.69 204 LYS A CA 1
ATOM 1673 C C . LYS A 1 204 ? 10.391 9.511 -16.939 1.00 95.69 204 LYS A C 1
ATOM 1675 O O . LYS A 1 204 ? 11.295 9.743 -16.140 1.00 95.69 204 LYS A O 1
ATOM 1680 N N . TRP A 1 205 ? 10.599 9.475 -18.248 1.00 97.25 205 TRP A N 1
ATOM 1681 C CA . TRP A 1 205 ? 11.904 9.783 -18.822 1.00 97.25 205 TRP A CA 1
ATOM 1682 C C . TRP A 1 205 ? 12.286 11.262 -18.699 1.00 97.25 205 TRP A C 1
ATOM 1684 O O . TRP A 1 205 ? 13.468 11.549 -18.547 1.00 97.25 205 TRP A O 1
ATOM 1694 N N . GLU A 1 206 ? 11.316 12.183 -18.678 1.00 96.69 206 GLU A N 1
ATOM 1695 C CA . GLU A 1 206 ? 11.542 13.607 -18.374 1.00 96.69 206 GLU A CA 1
ATOM 1696 C C . GLU A 1 206 ? 12.178 13.832 -16.992 1.00 96.69 206 GLU A C 1
ATOM 1698 O O . GLU A 1 206 ? 12.929 14.788 -16.802 1.00 96.69 206 GLU A O 1
ATOM 1703 N N . ASP A 1 207 ? 11.947 12.915 -16.047 1.00 96.69 207 ASP A N 1
ATOM 1704 C CA . ASP A 1 207 ? 12.486 12.985 -14.689 1.00 96.69 207 ASP A CA 1
ATOM 1705 C C . ASP A 1 207 ? 13.945 12.483 -14.601 1.00 96.69 207 ASP A C 1
ATOM 1707 O O . ASP A 1 207 ? 14.521 12.447 -13.511 1.00 96.69 207 ASP A O 1
ATOM 1711 N N . ILE A 1 208 ? 14.551 12.050 -15.718 1.00 97.88 208 ILE A N 1
ATOM 1712 C CA . ILE A 1 208 ? 15.905 11.480 -15.769 1.00 97.88 208 ILE A CA 1
ATOM 1713 C C . ILE A 1 208 ? 16.790 12.285 -16.722 1.00 97.88 208 ILE A C 1
ATOM 1715 O O . ILE A 1 208 ? 16.597 12.290 -17.937 1.00 97.88 208 ILE A O 1
ATOM 1719 N N . ARG A 1 209 ? 17.854 12.890 -16.183 1.00 97.81 209 ARG A N 1
ATOM 1720 C CA . ARG A 1 209 ? 18.857 13.632 -16.962 1.00 97.81 209 ARG A CA 1
ATOM 1721 C C . ARG A 1 209 ? 20.202 12.916 -16.929 1.00 97.81 209 ARG A C 1
ATOM 1723 O O . ARG A 1 209 ? 20.841 12.830 -15.883 1.00 97.81 209 ARG A O 1
ATOM 1730 N N . PHE A 1 210 ? 20.670 12.425 -18.072 1.00 97.06 210 PHE A N 1
ATOM 1731 C CA . PHE A 1 210 ? 21.993 11.804 -18.191 1.00 97.06 210 PHE A CA 1
ATOM 1732 C C . PHE A 1 210 ? 23.077 12.885 -18.368 1.00 97.06 210 PHE A C 1
ATOM 1734 O O . PHE A 1 210 ? 23.087 13.560 -19.392 1.00 97.06 210 PHE A O 1
ATOM 1741 N N . ASN A 1 211 ? 24.007 13.034 -17.413 1.00 94.81 211 ASN A N 1
ATOM 1742 C CA . ASN A 1 211 ? 25.055 14.068 -17.443 1.00 94.81 211 ASN A CA 1
ATOM 1743 C C . ASN A 1 211 ? 26.445 13.502 -17.081 1.00 94.81 211 ASN A C 1
ATOM 1745 O O . ASN A 1 211 ? 26.622 12.962 -15.995 1.00 94.81 211 ASN A O 1
ATOM 1749 N N . GLY A 1 212 ? 27.437 13.599 -17.973 1.00 94.12 212 GLY A N 1
ATOM 1750 C CA . GLY A 1 212 ? 28.817 13.157 -17.700 1.00 94.12 212 GLY A CA 1
ATOM 1751 C C . GLY A 1 212 ? 28.905 11.685 -17.287 1.00 94.12 212 GLY A C 1
ATOM 1752 O O . GLY A 1 212 ? 28.522 10.813 -18.067 1.00 94.12 212 GLY A O 1
ATOM 1753 N N . ASP A 1 213 ? 29.298 11.420 -16.038 1.00 94.50 213 ASP A N 1
ATOM 1754 C CA . ASP A 1 213 ? 29.357 10.081 -15.419 1.00 94.50 213 ASP A CA 1
ATOM 1755 C C . ASP A 1 213 ? 28.139 9.751 -14.539 1.00 94.50 213 ASP A C 1
ATOM 1757 O O . ASP A 1 213 ? 27.956 8.617 -14.102 1.00 94.50 213 ASP A O 1
ATOM 1761 N N . GLU A 1 214 ? 27.236 10.711 -14.347 1.00 96.38 214 GLU A N 1
ATOM 1762 C CA . GLU A 1 214 ? 26.084 10.602 -13.449 1.00 96.38 214 GLU A CA 1
ATOM 1763 C C . GLU A 1 214 ? 24.755 10.693 -14.214 1.00 96.38 214 GLU A C 1
ATOM 1765 O O . GLU A 1 214 ? 24.684 11.105 -15.376 1.00 96.38 214 GLU A O 1
ATOM 1770 N N . MET A 1 215 ? 23.667 10.265 -13.593 1.00 97.31 215 MET A N 1
ATOM 1771 C CA . MET A 1 215 ? 22.322 10.653 -13.995 1.00 97.31 215 MET A CA 1
ATOM 1772 C C . MET A 1 215 ? 21.627 11.315 -12.813 1.00 97.31 215 MET A C 1
ATOM 1774 O O . MET A 1 215 ? 21.750 10.851 -11.683 1.00 97.31 215 MET A O 1
ATOM 1778 N N . TRP A 1 216 ? 20.907 12.392 -13.083 1.00 98.19 216 TRP A N 1
ATOM 1779 C CA . TRP A 1 216 ? 20.090 13.088 -12.101 1.00 98.19 216 TRP A CA 1
ATOM 1780 C C . TRP A 1 216 ? 18.658 12.596 -12.226 1.00 98.19 216 TRP A C 1
ATOM 1782 O O . TRP A 1 216 ? 18.122 12.551 -13.334 1.00 98.19 216 TRP A O 1
ATOM 1792 N N . VAL A 1 217 ? 18.073 12.201 -11.100 1.00 97.94 217 VAL A N 1
ATOM 1793 C CA . VAL A 1 217 ? 16.725 11.637 -11.034 1.00 97.94 217 VAL A CA 1
ATOM 1794 C C . VAL A 1 217 ? 15.853 12.494 -10.136 1.00 97.94 217 VAL A C 1
ATOM 1796 O O . VAL A 1 217 ? 16.148 12.636 -8.950 1.00 97.94 217 VAL A O 1
ATOM 1799 N N . THR A 1 218 ? 14.752 12.998 -10.680 1.00 97.12 218 THR A N 1
ATOM 1800 C CA . THR A 1 218 ? 13.733 13.735 -9.933 1.00 97.12 218 THR A CA 1
ATOM 1801 C C . THR A 1 218 ? 12.654 12.768 -9.445 1.00 97.12 218 THR A C 1
ATOM 1803 O O . THR A 1 218 ? 11.956 12.127 -10.225 1.00 97.12 218 THR A O 1
ATOM 1806 N N . LEU A 1 219 ? 12.505 12.629 -8.129 1.00 94.50 219 LEU A N 1
ATOM 1807 C CA . LEU A 1 219 ? 11.502 11.769 -7.503 1.00 94.50 219 LEU A CA 1
ATOM 1808 C C . LEU A 1 219 ? 10.421 12.615 -6.844 1.00 94.50 219 LEU A C 1
ATOM 1810 O O . LEU A 1 219 ? 10.706 13.439 -5.974 1.00 94.50 219 LEU A O 1
ATOM 1814 N N . ARG A 1 220 ? 9.162 12.345 -7.193 1.00 91.06 220 ARG A N 1
ATOM 1815 C CA . ARG A 1 220 ? 7.988 13.025 -6.634 1.00 91.06 220 ARG A CA 1
ATOM 1816 C C . ARG A 1 220 ? 7.219 12.073 -5.730 1.00 91.06 220 ARG A C 1
ATOM 1818 O O . ARG A 1 220 ? 6.691 11.059 -6.183 1.00 91.06 220 ARG A O 1
ATOM 1825 N N . GLY A 1 221 ? 7.164 12.387 -4.439 1.00 87.00 221 GLY A N 1
ATOM 1826 C CA . GLY A 1 221 ? 6.534 11.532 -3.436 1.00 87.00 221 GLY A CA 1
ATOM 1827 C C . GLY A 1 221 ? 5.631 12.289 -2.469 1.00 87.00 221 GLY A C 1
ATOM 1828 O O . GLY A 1 221 ? 5.460 13.503 -2.535 1.00 87.00 221 GLY A O 1
ATOM 1829 N N . LYS A 1 222 ? 5.073 11.555 -1.497 1.00 81.38 222 LYS A N 1
ATOM 1830 C CA . LYS A 1 222 ? 4.221 12.122 -0.434 1.00 81.38 222 LYS A CA 1
ATOM 1831 C C . LYS A 1 222 ? 4.923 13.229 0.368 1.00 81.38 222 LYS A C 1
ATOM 1833 O O . LYS A 1 222 ? 4.257 14.105 0.903 1.00 81.38 222 LYS A O 1
ATOM 1838 N N . THR A 1 223 ? 6.246 13.152 0.485 1.00 82.94 223 THR A N 1
ATOM 1839 C CA . THR A 1 223 ? 7.079 14.087 1.254 1.00 82.94 223 THR A CA 1
ATOM 1840 C C . THR A 1 223 ? 7.608 15.254 0.418 1.00 82.94 223 THR A C 1
ATOM 1842 O O . THR A 1 223 ? 8.463 15.982 0.902 1.00 82.94 223 THR A O 1
ATOM 1845 N N . GLY A 1 224 ? 7.128 15.424 -0.817 1.00 88.06 224 GLY A N 1
ATOM 1846 C CA . GLY A 1 224 ? 7.616 16.436 -1.751 1.00 88.06 224 GLY A CA 1
ATOM 1847 C C . GLY A 1 224 ? 8.510 15.862 -2.848 1.00 88.06 224 GLY A C 1
ATOM 1848 O O . GLY A 1 224 ? 8.635 14.641 -3.008 1.00 88.06 224 GLY A O 1
ATOM 1849 N N . GLU A 1 225 ? 9.089 16.772 -3.621 1.00 92.75 225 GLU A N 1
ATOM 1850 C CA . GLU A 1 225 ? 10.019 16.481 -4.709 1.00 92.75 225 GLU A CA 1
ATOM 1851 C C . GLU A 1 225 ? 11.465 16.484 -4.199 1.00 92.75 225 GLU A C 1
ATOM 1853 O O . GLU A 1 225 ? 11.813 17.257 -3.306 1.00 92.75 225 GLU A O 1
ATOM 1858 N N . ARG A 1 226 ? 12.302 15.601 -4.749 1.00 95.25 226 ARG A N 1
ATOM 1859 C CA . ARG A 1 226 ? 13.749 15.582 -4.498 1.00 95.25 226 ARG A CA 1
ATOM 1860 C C . ARG A 1 226 ? 14.511 15.164 -5.746 1.00 95.25 226 ARG A C 1
ATOM 1862 O O . ARG A 1 226 ? 14.019 14.331 -6.502 1.00 95.25 226 ARG A O 1
ATOM 1869 N N . GLU A 1 227 ? 15.725 15.674 -5.910 1.00 97.06 227 GLU A N 1
ATOM 1870 C CA . GLU A 1 227 ? 16.653 15.228 -6.950 1.00 97.06 227 GLU A CA 1
ATOM 1871 C C . GLU A 1 227 ? 17.789 14.404 -6.337 1.00 97.06 227 GLU A C 1
ATOM 1873 O O . GLU A 1 227 ? 18.293 14.735 -5.263 1.00 97.06 227 GLU A O 1
ATOM 1878 N N . ILE A 1 228 ? 18.175 13.314 -7.002 1.00 96.69 228 ILE A N 1
ATOM 1879 C CA . ILE A 1 228 ? 19.228 12.404 -6.536 1.00 96.69 228 ILE A CA 1
ATOM 1880 C C . ILE A 1 228 ? 20.222 12.142 -7.679 1.00 96.69 228 ILE A C 1
ATOM 1882 O O . ILE A 1 228 ? 19.788 11.728 -8.760 1.00 96.69 228 ILE A O 1
ATOM 1886 N N . PRO A 1 229 ? 21.538 12.342 -7.467 1.00 97.44 229 PRO A N 1
ATOM 1887 C CA . PRO A 1 229 ? 22.565 11.944 -8.423 1.00 97.44 229 PRO A CA 1
ATOM 1888 C C . PRO A 1 229 ? 22.877 10.447 -8.301 1.00 97.44 229 PRO A C 1
ATOM 1890 O O . PRO A 1 229 ? 23.023 9.910 -7.203 1.00 97.44 229 PRO A O 1
ATOM 1893 N N . ILE A 1 230 ? 22.996 9.755 -9.436 1.00 96.56 230 ILE A N 1
ATOM 1894 C CA . ILE A 1 230 ? 23.189 8.302 -9.484 1.00 96.56 230 ILE A CA 1
ATOM 1895 C C . ILE A 1 230 ? 24.244 7.925 -10.518 1.00 96.56 230 ILE A C 1
ATOM 1897 O O . ILE A 1 230 ? 24.148 8.287 -11.688 1.00 96.56 230 ILE A O 1
ATOM 1901 N N . ARG A 1 231 ? 25.226 7.122 -10.100 1.00 95.12 231 ARG A N 1
ATOM 1902 C CA . ARG A 1 231 ? 26.274 6.575 -10.981 1.00 95.12 231 ARG A CA 1
ATOM 1903 C C . ARG A 1 231 ? 26.031 5.114 -11.343 1.00 95.12 231 ARG A C 1
ATOM 1905 O O . ARG A 1 231 ? 26.076 4.743 -12.511 1.00 95.12 231 ARG A O 1
ATOM 1912 N N . THR A 1 232 ? 25.726 4.290 -10.345 1.00 92.69 232 THR A N 1
ATOM 1913 C CA . THR A 1 232 ? 25.756 2.820 -10.444 1.00 92.69 232 THR A CA 1
ATOM 1914 C C . THR A 1 232 ? 24.782 2.249 -11.474 1.00 92.69 232 THR A C 1
ATOM 1916 O O . THR A 1 232 ? 25.164 1.396 -12.269 1.00 92.69 232 THR A O 1
ATOM 1919 N N . SER A 1 233 ? 23.540 2.736 -11.524 1.00 94.38 233 SER A N 1
ATOM 1920 C CA . SER A 1 233 ? 22.517 2.222 -12.449 1.00 94.38 233 SER A CA 1
ATOM 1921 C C . SER A 1 233 ? 22.466 2.950 -13.800 1.00 94.38 233 SER A C 1
ATOM 1923 O O . SER A 1 233 ? 21.716 2.541 -14.690 1.00 94.38 233 SER A O 1
ATOM 1925 N N . LYS A 1 234 ? 23.294 3.984 -14.013 1.00 96.56 234 LYS A N 1
ATOM 1926 C CA . LYS A 1 234 ? 23.290 4.794 -15.242 1.00 96.56 234 LYS A CA 1
ATOM 1927 C C . LYS A 1 234 ? 23.482 3.976 -16.528 1.00 96.56 234 LYS A C 1
ATOM 1929 O O . LYS A 1 234 ? 22.686 4.179 -17.449 1.00 96.56 234 LYS A O 1
ATOM 1934 N N . PRO A 1 235 ? 24.467 3.057 -16.644 1.00 96.38 235 PRO A N 1
ATOM 1935 C CA . PRO A 1 235 ? 24.665 2.305 -17.886 1.00 96.38 235 PRO A CA 1
ATOM 1936 C C . PRO A 1 235 ? 23.429 1.489 -18.266 1.00 96.38 235 PRO A C 1
ATOM 1938 O O . PRO A 1 235 ? 23.064 1.395 -19.437 1.00 96.38 235 PRO A O 1
ATOM 1941 N N . LEU A 1 236 ? 22.754 0.932 -17.261 1.00 96.31 236 LEU A N 1
ATOM 1942 C CA . LEU A 1 236 ? 21.573 0.109 -17.451 1.00 96.31 236 LEU A CA 1
ATOM 1943 C C . LEU A 1 236 ? 20.355 0.944 -17.854 1.00 96.31 236 LEU A C 1
ATOM 1945 O O . LEU A 1 236 ? 19.635 0.570 -18.779 1.00 96.31 236 LEU A O 1
ATOM 1949 N N . MET A 1 237 ? 20.168 2.102 -17.218 1.00 97.62 237 MET A N 1
ATOM 1950 C CA . MET A 1 237 ? 19.102 3.044 -17.565 1.00 97.62 237 MET A CA 1
ATOM 1951 C C . MET A 1 237 ? 19.288 3.638 -18.960 1.00 97.62 237 MET A C 1
ATOM 1953 O O . MET A 1 237 ? 18.313 3.765 -19.694 1.00 97.62 237 MET A O 1
ATOM 1957 N N . LYS A 1 238 ? 20.529 3.930 -19.367 1.00 97.12 238 LYS A N 1
ATOM 1958 C CA . LYS A 1 238 ? 20.831 4.408 -20.721 1.00 97.12 238 LYS A CA 1
ATOM 1959 C C . LYS A 1 238 ? 20.492 3.354 -21.779 1.00 97.12 238 LYS A C 1
ATOM 1961 O O . LYS A 1 238 ? 19.805 3.669 -22.744 1.00 97.12 238 LYS A O 1
ATOM 1966 N N . ARG A 1 239 ? 20.877 2.090 -21.557 1.00 97.38 239 ARG A N 1
ATOM 1967 C CA . ARG A 1 239 ? 20.479 0.973 -22.437 1.00 97.38 239 ARG A CA 1
ATOM 1968 C C . ARG A 1 239 ? 18.960 0.812 -22.501 1.00 97.38 239 ARG A C 1
ATOM 1970 O O . ARG A 1 239 ? 18.415 0.555 -23.569 1.00 97.38 239 ARG A O 1
ATOM 1977 N N . LEU A 1 240 ? 18.270 0.952 -21.365 1.00 96.88 240 LEU A N 1
ATOM 1978 C CA . LEU A 1 240 ? 16.809 0.879 -21.324 1.00 96.88 240 LEU A CA 1
ATOM 1979 C C . LEU A 1 240 ? 16.167 2.024 -22.121 1.00 96.88 240 LEU A C 1
ATOM 1981 O O . LEU A 1 240 ? 15.226 1.777 -22.871 1.00 96.88 240 LEU A O 1
ATOM 1985 N N . TRP A 1 241 ? 16.695 3.244 -21.999 1.00 96.56 241 TRP A N 1
ATOM 1986 C CA . TRP A 1 241 ? 16.265 4.407 -22.777 1.00 96.56 241 TRP A CA 1
ATOM 1987 C C . TRP A 1 241 ? 16.468 4.196 -24.281 1.00 96.56 241 TRP A C 1
ATOM 1989 O O . TRP A 1 241 ? 15.551 4.432 -25.067 1.00 96.56 241 TRP A O 1
ATOM 1999 N N . GLU A 1 242 ? 17.633 3.689 -24.688 1.00 96.31 242 GLU A N 1
ATOM 2000 C CA . GLU A 1 242 ? 17.966 3.400 -26.089 1.00 96.31 242 GLU A CA 1
ATOM 2001 C C . GLU A 1 242 ? 17.021 2.372 -26.731 1.00 96.31 242 GLU A C 1
ATOM 2003 O O . GLU A 1 242 ? 16.747 2.473 -27.925 1.00 96.31 242 GLU A O 1
ATOM 2008 N N . GLN A 1 243 ? 16.492 1.427 -25.942 1.00 94.38 243 GLN A N 1
ATOM 2009 C CA . GLN A 1 243 ? 15.507 0.422 -26.372 1.00 94.38 243 GLN A CA 1
ATOM 2010 C C . GLN A 1 243 ? 14.043 0.872 -26.215 1.00 94.38 243 GLN A C 1
ATOM 2012 O O . GLN A 1 243 ? 13.123 0.098 -26.497 1.00 94.38 243 GLN A O 1
ATOM 2017 N N . SER A 1 244 ? 13.810 2.086 -25.715 1.00 92.06 244 SER A N 1
ATOM 2018 C CA . SER A 1 244 ? 12.471 2.639 -25.513 1.00 92.06 244 SER A CA 1
ATOM 2019 C C . SER A 1 244 ? 11.985 3.430 -26.733 1.00 92.06 244 SER A C 1
ATOM 2021 O O . SER A 1 244 ? 12.733 3.677 -27.676 1.00 92.06 244 SER A O 1
ATOM 2023 N N . GLU A 1 245 ? 10.726 3.868 -26.695 1.00 88.31 245 GLU A N 1
ATOM 2024 C CA . GLU A 1 245 ? 10.114 4.744 -27.710 1.00 88.31 245 GLU A CA 1
ATOM 2025 C C . GLU A 1 245 ? 10.694 6.176 -27.701 1.00 88.31 245 GLU A C 1
ATOM 2027 O O . GLU A 1 245 ? 10.376 6.968 -28.579 1.00 88.31 245 GLU A O 1
ATOM 2032 N N . LYS A 1 246 ? 11.583 6.500 -26.746 1.00 90.31 246 LYS A N 1
ATOM 2033 C CA . LYS A 1 246 ? 12.245 7.807 -26.577 1.00 90.31 246 LYS A CA 1
ATOM 2034 C C . LYS A 1 246 ? 11.289 8.991 -26.378 1.00 90.31 246 LYS A C 1
ATOM 2036 O O . LYS A 1 246 ? 11.616 10.131 -26.699 1.00 90.31 246 LYS A O 1
ATOM 2041 N N . GLU A 1 247 ? 10.129 8.730 -25.789 1.00 93.56 247 GLU A N 1
ATOM 2042 C CA . GLU A 1 247 ? 9.169 9.755 -25.383 1.00 93.56 247 GLU A CA 1
ATOM 2043 C C . GLU A 1 247 ? 9.460 10.210 -23.946 1.00 93.56 247 GLU A C 1
ATOM 2045 O O . GLU A 1 247 ? 9.466 9.389 -23.028 1.00 93.56 247 GLU A O 1
ATOM 2050 N N . LEU A 1 248 ? 9.689 11.509 -23.729 1.00 93.69 248 LEU A N 1
ATOM 2051 C CA . LEU A 1 248 ? 10.029 12.047 -22.402 1.00 93.69 248 LEU A CA 1
ATOM 2052 C C . LEU A 1 248 ? 8.881 11.884 -21.392 1.00 93.69 248 LEU A C 1
ATOM 2054 O O . LEU A 1 248 ? 9.101 11.465 -20.259 1.00 93.69 248 LEU A O 1
ATOM 2058 N N . GLU A 1 249 ? 7.645 12.108 -21.832 1.00 92.44 249 GLU A N 1
ATOM 2059 C CA . GLU A 1 249 ? 6.439 11.997 -20.997 1.00 92.44 249 GLU A CA 1
ATOM 2060 C C . GLU A 1 249 ? 6.065 10.559 -20.625 1.00 92.44 249 GLU A C 1
ATOM 2062 O O . GLU A 1 249 ? 5.191 10.316 -19.788 1.00 92.44 249 GLU A O 1
ATOM 2067 N N . SER A 1 250 ? 6.703 9.584 -21.266 1.00 92.62 250 SER A N 1
ATOM 2068 C CA . SER A 1 250 ? 6.402 8.180 -21.067 1.00 92.62 250 SER A CA 1
ATOM 2069 C C . SER A 1 250 ? 6.990 7.671 -19.750 1.00 92.62 250 SER A C 1
ATOM 2071 O O . SER A 1 250 ? 8.156 7.913 -19.436 1.00 92.62 250 SER A O 1
ATOM 2073 N N . HIS A 1 251 ? 6.227 6.832 -19.040 1.00 94.56 251 HIS A N 1
ATOM 2074 C CA . HIS A 1 251 ? 6.744 6.057 -17.912 1.00 94.56 251 HIS A CA 1
ATOM 2075 C C . HIS A 1 251 ? 7.962 5.222 -18.313 1.00 94.56 251 HIS A C 1
ATOM 2077 O O . HIS A 1 251 ? 7.967 4.554 -19.353 1.00 94.56 251 HIS A O 1
ATOM 2083 N N . VAL A 1 252 ? 8.964 5.216 -17.437 1.00 95.81 252 VAL A N 1
ATOM 2084 C CA . VAL A 1 252 ? 10.215 4.466 -17.614 1.00 95.81 252 VAL A CA 1
ATOM 2085 C C . VAL A 1 252 ? 9.954 2.962 -17.612 1.00 95.81 252 VAL A C 1
ATOM 2087 O O . VAL A 1 252 ? 10.430 2.219 -18.473 1.00 95.81 252 VAL A O 1
ATOM 2090 N N . PHE A 1 253 ? 9.160 2.495 -16.646 1.00 95.44 253 PHE A N 1
ATOM 2091 C CA . PHE A 1 253 ? 8.857 1.080 -16.468 1.00 95.44 253 PHE A CA 1
ATOM 2092 C C . PHE A 1 253 ? 7.459 0.767 -17.007 1.00 95.44 253 PHE A C 1
ATOM 2094 O O . PHE A 1 253 ? 6.454 1.089 -16.377 1.00 95.44 253 PHE A O 1
ATOM 2101 N N . LYS A 1 254 ? 7.393 0.101 -18.165 1.00 93.00 254 LYS A N 1
ATOM 2102 C CA . LYS A 1 254 ? 6.146 -0.370 -18.799 1.00 93.00 254 LYS A CA 1
ATOM 2103 C C . LYS A 1 254 ? 5.972 -1.886 -18.680 1.00 93.00 254 LYS A C 1
ATOM 2105 O O . LYS A 1 254 ? 6.943 -2.617 -18.498 1.00 93.00 254 LYS A O 1
ATOM 2110 N N . GLU A 1 255 ? 4.753 -2.398 -18.802 1.00 89.88 255 GLU A N 1
ATOM 2111 C CA . GLU A 1 255 ? 4.457 -3.830 -18.884 1.00 89.88 255 GLU A CA 1
ATOM 2112 C C . GLU A 1 255 ? 5.183 -4.498 -20.066 1.00 89.88 255 GLU A C 1
ATOM 2114 O O . GLU A 1 255 ? 5.540 -3.862 -21.057 1.00 89.88 255 GLU A O 1
ATOM 2119 N N . LYS A 1 256 ? 5.454 -5.808 -19.943 1.00 84.00 256 LYS A N 1
ATOM 2120 C CA . LYS A 1 256 ? 6.213 -6.547 -20.972 1.00 84.00 256 LYS A CA 1
ATOM 2121 C C . LYS A 1 256 ? 5.342 -6.757 -22.207 1.00 84.00 256 LYS A C 1
ATOM 2123 O O . LYS A 1 256 ? 5.811 -6.634 -23.333 1.00 84.00 256 LYS A O 1
ATOM 2128 N N . ASN A 1 257 ? 4.087 -7.112 -21.961 1.00 84.81 257 ASN A N 1
ATOM 2129 C CA . ASN A 1 257 ? 3.130 -7.434 -22.997 1.00 84.81 257 ASN A CA 1
ATOM 2130 C C . ASN A 1 257 ? 2.402 -6.161 -23.411 1.00 84.81 257 ASN A C 1
ATOM 2132 O O . ASN A 1 257 ? 2.027 -5.350 -22.565 1.00 84.81 257 ASN A O 1
ATOM 2136 N N . MET A 1 258 ? 2.181 -6.017 -24.713 1.00 86.56 258 MET A N 1
ATOM 2137 C CA . MET A 1 258 ? 1.299 -4.976 -25.218 1.00 86.56 258 MET A CA 1
ATOM 2138 C C . MET A 1 258 ? -0.135 -5.302 -24.806 1.00 86.56 258 MET A C 1
ATOM 2140 O O . MET A 1 258 ? -0.588 -6.444 -24.904 1.00 86.56 258 MET A O 1
ATOM 2144 N N . SER A 1 259 ? -0.845 -4.289 -24.330 1.00 86.62 259 SER A N 1
ATOM 2145 C CA . SER A 1 259 ? -2.292 -4.341 -24.229 1.00 86.62 259 SER A CA 1
ATOM 2146 C C . SER A 1 259 ? -2.879 -4.063 -25.603 1.00 86.62 259 SER A C 1
ATOM 2148 O O . SER A 1 259 ? -2.483 -3.106 -26.265 1.00 86.62 259 SER A O 1
ATOM 2150 N N . ASN A 1 260 ? -3.844 -4.884 -26.002 1.00 91.00 260 ASN A N 1
ATOM 2151 C CA . ASN A 1 260 ? -4.662 -4.606 -27.170 1.00 91.00 260 ASN A CA 1
ATOM 2152 C C . ASN A 1 260 ? -5.833 -3.726 -26.728 1.00 91.00 260 ASN A C 1
ATOM 2154 O O . ASN A 1 260 ? -6.562 -4.063 -25.785 1.00 91.00 260 ASN A O 1
ATOM 2158 N N . LEU A 1 261 ? -5.985 -2.593 -27.399 1.00 93.25 261 LEU A N 1
ATOM 2159 C CA . LEU A 1 261 ? -7.015 -1.594 -27.172 1.00 93.25 261 LEU A CA 1
ATOM 2160 C C . LEU A 1 261 ? -7.871 -1.440 -28.428 1.00 93.25 261 LEU A C 1
ATOM 2162 O O . LEU A 1 261 ? -7.404 -1.599 -29.558 1.00 93.25 261 LEU A O 1
ATOM 2166 N N . CYS A 1 262 ? -9.140 -1.114 -28.221 1.00 93.00 262 CYS A N 1
ATOM 2167 C CA . CYS A 1 262 ? -10.068 -0.831 -29.296 1.00 93.00 262 CYS A CA 1
ATOM 2168 C C . CYS A 1 262 ? -9.625 0.451 -30.018 1.00 93.00 262 CYS A C 1
ATOM 2170 O O . CYS A 1 262 ? -9.490 1.484 -29.359 1.00 93.00 262 CYS A O 1
ATOM 2172 N N . PRO A 1 263 ? -9.462 0.447 -31.352 1.00 94.69 263 PRO A N 1
ATOM 2173 C CA . PRO A 1 263 ? -9.084 1.652 -32.087 1.00 94.69 263 PRO A CA 1
ATOM 2174 C C . PRO A 1 263 ? -10.173 2.737 -32.056 1.00 94.69 263 PRO A C 1
ATOM 2176 O O . PRO A 1 263 ? -9.863 3.905 -32.254 1.00 94.69 263 PRO A O 1
ATOM 2179 N N . LYS A 1 264 ? -11.438 2.375 -31.786 1.00 95.19 264 LYS A N 1
ATOM 2180 C CA . LYS A 1 264 ? -12.565 3.323 -31.752 1.00 95.19 264 LYS A CA 1
ATOM 2181 C C . LYS A 1 264 ? -12.720 4.046 -30.414 1.00 95.19 264 LYS A C 1
ATOM 2183 O O . LYS A 1 264 ? -12.989 5.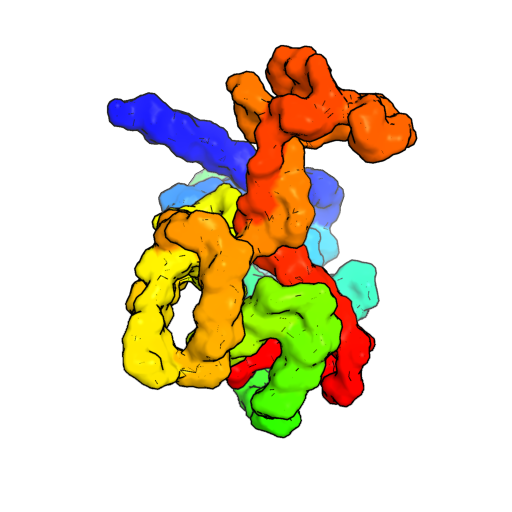238 -30.401 1.00 95.19 264 LYS A O 1
ATOM 2188 N N . CYS A 1 265 ? -12.598 3.332 -29.295 1.00 93.56 265 CYS A N 1
ATOM 2189 C CA . CYS A 1 265 ? -12.896 3.883 -27.963 1.00 93.56 265 CYS A CA 1
ATOM 2190 C C . CYS A 1 265 ? -11.799 3.636 -26.918 1.00 93.56 265 CYS A C 1
ATOM 2192 O O . CYS A 1 265 ? -12.014 3.890 -25.738 1.00 93.56 265 CYS A O 1
ATOM 2194 N N . ASN A 1 266 ? -10.637 3.113 -27.327 1.00 91.69 266 ASN A N 1
ATOM 2195 C CA . ASN A 1 266 ? -9.454 2.873 -26.490 1.00 91.69 266 ASN A CA 1
ATOM 2196 C C . ASN A 1 266 ? -9.678 1.948 -25.272 1.00 91.69 266 ASN A C 1
ATOM 2198 O O . ASN A 1 266 ? -8.798 1.811 -24.422 1.00 91.69 266 ASN A O 1
ATOM 2202 N N . SER A 1 267 ? -10.834 1.282 -25.180 1.00 91.69 267 SER A N 1
ATOM 2203 C CA . SER A 1 267 ? -11.110 0.285 -24.147 1.00 91.69 267 SER A CA 1
ATOM 2204 C C . SER A 1 267 ? -10.343 -1.007 -24.427 1.00 91.69 267 SER A C 1
ATOM 2206 O O . SER A 1 267 ? -9.897 -1.269 -25.546 1.00 91.69 267 SER A O 1
ATOM 2208 N N . ARG A 1 268 ? -10.141 -1.823 -23.390 1.00 91.44 268 ARG A N 1
ATOM 2209 C CA . ARG A 1 268 ? -9.427 -3.095 -23.528 1.00 91.44 268 ARG A CA 1
ATOM 2210 C C . ARG A 1 268 ? -10.234 -4.044 -24.409 1.00 91.44 268 ARG A C 1
ATOM 2212 O O . ARG A 1 268 ? -11.421 -4.233 -24.167 1.00 91.44 268 ARG A O 1
ATOM 2219 N N . VAL A 1 269 ? -9.572 -4.659 -25.385 1.00 93.56 269 VAL A N 1
ATOM 2220 C CA . VAL A 1 269 ? -10.186 -5.699 -26.220 1.00 93.56 269 VAL A CA 1
ATOM 2221 C C . VAL A 1 269 ? -9.741 -7.084 -25.778 1.00 93.56 269 VAL A C 1
ATOM 2223 O O . VAL A 1 269 ? -8.628 -7.275 -25.272 1.00 93.56 269 VAL A O 1
ATOM 2226 N N . TYR A 1 270 ? -10.617 -8.059 -25.989 1.00 92.75 270 TYR A N 1
ATOM 2227 C CA . TYR A 1 270 ? -10.404 -9.453 -25.619 1.00 92.75 270 TYR A CA 1
ATOM 2228 C C . TYR A 1 270 ? -10.452 -10.330 -26.863 1.00 92.75 270 TYR A C 1
ATOM 2230 O O . TYR A 1 270 ? -11.176 -10.030 -27.808 1.00 92.75 270 TYR A O 1
ATOM 2238 N N . ALA A 1 271 ? -9.672 -11.408 -26.864 1.00 93.00 271 ALA A N 1
ATOM 2239 C CA . ALA A 1 271 ? -9.729 -12.391 -27.937 1.00 93.00 271 ALA A CA 1
ATOM 2240 C C . ALA A 1 271 ? -11.114 -13.058 -27.934 1.00 93.00 271 ALA A C 1
ATOM 2242 O O . ALA A 1 271 ? -11.529 -13.574 -26.893 1.00 93.00 271 ALA A O 1
ATOM 2243 N N . ARG A 1 272 ? -11.826 -13.016 -29.064 1.00 91.38 272 ARG A N 1
ATOM 2244 C CA . ARG A 1 272 ? -13.137 -13.667 -29.227 1.00 91.38 272 ARG A CA 1
ATOM 2245 C C . ARG A 1 272 ? -12.991 -15.114 -29.659 1.00 91.38 272 ARG A C 1
ATOM 2247 O O . ARG A 1 272 ? -13.760 -15.963 -29.219 1.00 91.38 272 ARG A O 1
ATOM 2254 N N . ASP A 1 273 ? -11.962 -15.404 -30.441 1.00 88.12 273 ASP A N 1
ATOM 2255 C CA . ASP A 1 273 ? -11.617 -16.751 -30.847 1.00 88.12 273 ASP A CA 1
ATOM 2256 C C . ASP A 1 273 ? -10.296 -17.221 -30.210 1.00 88.12 273 ASP A C 1
ATOM 2258 O O . ASP A 1 273 ? -9.443 -16.455 -29.746 1.00 88.12 273 ASP A O 1
ATOM 2262 N N . ARG A 1 274 ? -10.140 -18.544 -30.139 1.00 80.06 274 ARG A N 1
ATOM 2263 C CA . ARG A 1 274 ? -8.909 -19.204 -29.672 1.00 80.06 274 ARG A CA 1
ATOM 2264 C C . ARG A 1 274 ? -8.104 -19.785 -30.834 1.00 80.06 274 ARG A C 1
ATOM 2266 O O . ARG A 1 274 ? -7.341 -20.725 -30.628 1.00 80.06 274 ARG A O 1
ATOM 2273 N N . SER A 1 275 ? -8.288 -19.247 -32.039 1.00 82.56 275 SER A N 1
ATOM 2274 C CA . SER A 1 275 ? -7.528 -19.659 -33.218 1.00 82.56 275 SER A CA 1
ATOM 2275 C C . SER A 1 275 ? -6.033 -19.315 -33.068 1.00 82.56 275 SER A C 1
ATOM 2277 O O . SER A 1 275 ? -5.578 -18.788 -32.036 1.00 82.56 275 SER A O 1
ATOM 2279 N N . THR A 1 276 ? -5.237 -19.661 -34.085 1.00 87.00 276 THR A N 1
ATOM 2280 C CA . THR A 1 276 ? -3.815 -19.294 -34.142 1.00 87.00 276 THR A CA 1
ATOM 2281 C C . THR A 1 276 ? -3.647 -17.781 -33.987 1.00 87.00 276 THR A C 1
ATOM 2283 O O . THR A 1 276 ? -4.535 -17.009 -34.334 1.00 87.00 276 THR A O 1
ATOM 2286 N N . TYR A 1 277 ? -2.508 -17.335 -33.447 1.00 83.75 277 TYR A N 1
ATOM 2287 C CA . TYR A 1 277 ? -2.279 -15.914 -33.147 1.00 83.75 277 TYR A CA 1
ATOM 2288 C C . TYR A 1 277 ? -2.559 -14.990 -34.349 1.00 83.75 277 TYR A C 1
ATOM 2290 O O . TYR A 1 277 ? -3.175 -13.944 -34.178 1.00 83.75 277 TYR A O 1
ATOM 2298 N N . GLU A 1 278 ? -2.194 -15.424 -35.557 1.00 86.81 278 GLU A N 1
ATOM 2299 C CA . GLU A 1 278 ? -2.397 -14.695 -36.819 1.00 86.81 278 GLU A CA 1
ATOM 2300 C C . GLU A 1 278 ? -3.873 -14.538 -37.213 1.00 86.81 278 GLU A C 1
ATOM 2302 O O . GLU A 1 278 ? -4.262 -13.544 -37.827 1.00 86.81 278 GLU A O 1
ATOM 2307 N N . ARG A 1 279 ? -4.713 -15.513 -36.853 1.00 89.44 279 ARG A N 1
ATOM 2308 C CA . ARG A 1 279 ? -6.143 -15.529 -37.190 1.00 89.44 279 ARG A CA 1
ATOM 2309 C C . ARG A 1 279 ? -7.021 -14.999 -36.066 1.00 89.44 279 ARG A C 1
ATOM 2311 O O . ARG A 1 279 ? -8.234 -14.943 -36.232 1.00 89.44 279 ARG A O 1
ATOM 2318 N N . ARG A 1 280 ? -6.411 -14.592 -34.952 1.00 91.75 280 ARG A N 1
ATOM 2319 C CA . ARG A 1 280 ? -7.139 -14.204 -33.756 1.00 91.75 280 ARG A CA 1
ATOM 2320 C C . ARG A 1 280 ? -7.944 -12.927 -33.981 1.00 91.75 280 ARG A C 1
ATOM 2322 O O . ARG A 1 280 ? -7.379 -11.884 -34.327 1.00 91.75 280 ARG A O 1
ATOM 2329 N N . THR A 1 281 ? -9.239 -12.985 -33.702 1.00 94.56 281 THR A N 1
ATOM 2330 C CA . THR A 1 281 ? -10.127 -11.824 -33.679 1.00 94.56 281 THR A CA 1
ATOM 2331 C C . THR A 1 281 ? -10.235 -11.261 -32.267 1.00 94.56 281 THR A C 1
ATOM 2333 O O . THR A 1 281 ? -10.265 -11.980 -31.262 1.00 94.56 281 THR A O 1
ATOM 2336 N N . TYR A 1 282 ? -10.251 -9.937 -32.176 1.00 95.00 282 TYR A N 1
ATOM 2337 C CA . TYR A 1 282 ? -10.413 -9.201 -30.933 1.00 95.00 282 TYR A CA 1
ATOM 2338 C C . TYR A 1 282 ? -11.725 -8.439 -30.960 1.00 95.00 282 TYR A C 1
ATOM 2340 O O . TYR A 1 282 ? -12.019 -7.754 -31.932 1.00 95.00 282 TYR A O 1
ATOM 2348 N N . GLY A 1 283 ? -12.476 -8.531 -29.866 1.00 94.12 283 GLY A N 1
ATOM 2349 C CA . GLY A 1 283 ? -13.743 -7.842 -29.666 1.00 94.12 283 GLY A CA 1
ATOM 2350 C C . GLY A 1 283 ? -13.655 -6.791 -28.561 1.00 94.12 283 GLY A C 1
ATOM 2351 O O . GLY A 1 283 ? -12.972 -6.979 -27.550 1.00 94.12 283 GLY A O 1
ATOM 2352 N N . CYS A 1 284 ? -14.366 -5.686 -28.755 1.00 96.31 284 CYS A N 1
ATOM 2353 C CA . CYS A 1 284 ? -14.575 -4.615 -27.794 1.00 96.31 284 CYS A CA 1
ATOM 2354 C C . CYS A 1 284 ? -15.990 -4.701 -27.222 1.00 96.31 284 CYS A C 1
ATOM 2356 O O . CYS A 1 284 ? -16.960 -4.436 -27.931 1.00 96.31 284 CYS A O 1
ATOM 2358 N N . ASP A 1 285 ? -16.111 -4.993 -25.929 1.00 95.94 285 ASP A N 1
ATOM 2359 C CA . ASP A 1 285 ? -17.418 -5.053 -25.261 1.00 95.94 285 ASP A CA 1
ATOM 2360 C C . ASP A 1 285 ? -18.089 -3.671 -25.138 1.00 95.94 285 ASP A C 1
ATOM 2362 O O . ASP A 1 285 ? -19.305 -3.585 -25.031 1.00 95.94 285 ASP A O 1
ATOM 2366 N N . SER A 1 286 ? -17.318 -2.576 -25.175 1.00 94.94 286 SER A N 1
ATOM 2367 C CA . SER A 1 286 ? -17.850 -1.218 -24.973 1.00 94.94 286 SER A CA 1
ATOM 2368 C C . SER A 1 286 ? -18.536 -0.624 -26.205 1.00 94.94 286 SER A C 1
ATOM 2370 O O . SER A 1 286 ? -19.448 0.180 -26.057 1.00 94.94 286 SER A O 1
ATOM 2372 N N . CYS A 1 287 ? -18.076 -0.956 -27.416 1.00 95.44 287 CYS A N 1
ATOM 2373 C CA . CYS A 1 287 ? -18.578 -0.344 -28.657 1.00 95.44 287 CYS A CA 1
ATOM 2374 C C . CYS A 1 287 ? -18.853 -1.348 -29.785 1.00 95.44 287 CYS A C 1
ATOM 2376 O O . CYS A 1 287 ? -19.107 -0.940 -30.918 1.00 95.44 287 CYS A O 1
ATOM 2378 N N . GLY A 1 288 ? -18.750 -2.650 -29.503 1.00 95.88 288 GLY A N 1
ATOM 2379 C CA . GLY A 1 288 ? -19.013 -3.718 -30.469 1.00 95.88 288 GLY A CA 1
ATOM 2380 C C . GLY A 1 288 ? -17.980 -3.845 -31.591 1.00 95.88 288 GLY A C 1
ATOM 2381 O O . GLY A 1 288 ? -18.225 -4.559 -32.555 1.00 95.88 288 GLY A O 1
ATOM 2382 N N . TRP A 1 289 ? -16.835 -3.153 -31.515 1.00 96.44 289 TRP A N 1
ATOM 2383 C CA . TRP A 1 289 ? -15.760 -3.328 -32.497 1.00 96.44 289 TRP A CA 1
ATOM 2384 C C . TRP A 1 289 ? -15.235 -4.764 -32.467 1.00 96.44 289 TRP A C 1
ATOM 2386 O O . TRP A 1 289 ? -14.882 -5.250 -31.396 1.00 96.44 289 TRP A O 1
ATOM 2396 N N . GLU A 1 290 ? -15.131 -5.403 -33.627 1.00 96.38 290 GLU A N 1
ATOM 2397 C CA . GLU A 1 290 ? -14.528 -6.723 -33.779 1.00 96.38 290 GLU A CA 1
ATOM 2398 C C . GLU A 1 290 ? -13.701 -6.768 -35.063 1.00 96.38 290 GLU A C 1
ATOM 2400 O O . GLU A 1 290 ? -14.192 -6.404 -36.130 1.00 96.38 290 GLU A O 1
ATOM 2405 N N . ASP A 1 291 ? -12.430 -7.153 -34.957 1.00 95.75 291 ASP A N 1
ATOM 2406 C CA . ASP A 1 291 ? -11.539 -7.278 -36.114 1.00 95.75 291 ASP A CA 1
ATOM 2407 C C . ASP A 1 291 ? -10.310 -8.146 -35.785 1.00 95.75 291 ASP A C 1
ATOM 2409 O O . ASP A 1 291 ? -10.146 -8.630 -34.662 1.00 95.75 291 ASP A O 1
ATOM 2413 N N . ASN A 1 292 ? -9.419 -8.335 -36.759 1.00 93.00 292 ASN A N 1
ATOM 2414 C CA . ASN A 1 292 ? -8.148 -9.029 -36.569 1.00 93.00 292 ASN A CA 1
ATOM 2415 C C . ASN A 1 292 ? -7.245 -8.289 -35.555 1.00 93.00 292 ASN A C 1
ATOM 2417 O O . ASN A 1 292 ? -7.223 -7.056 -35.486 1.00 93.00 292 ASN A O 1
ATOM 2421 N N . HIS A 1 293 ? -6.454 -9.051 -34.793 1.00 90.00 293 HIS A N 1
ATOM 2422 C CA . HIS A 1 293 ? -5.471 -8.559 -33.826 1.00 90.00 293 HIS A CA 1
ATOM 2423 C C . HIS A 1 293 ? -4.508 -7.476 -34.349 1.00 90.00 293 HIS A C 1
ATOM 2425 O O . HIS A 1 293 ? -4.013 -6.673 -33.556 1.00 90.00 293 HIS A O 1
ATOM 2431 N N . GLU A 1 294 ? -4.219 -7.440 -35.652 1.00 92.50 294 GLU A N 1
ATOM 2432 C CA . GLU A 1 294 ? -3.355 -6.419 -36.259 1.00 92.50 294 GLU A CA 1
ATOM 2433 C C . GLU A 1 294 ? -3.986 -5.030 -36.243 1.00 92.50 294 GLU A C 1
ATOM 2435 O O . GLU A 1 294 ? -3.277 -4.038 -36.094 1.00 92.50 294 GLU A O 1
ATOM 2440 N N . LYS A 1 295 ? -5.319 -4.961 -36.337 1.00 94.94 295 LYS A N 1
ATOM 2441 C CA . LYS A 1 295 ? -6.063 -3.697 -36.322 1.00 94.94 295 LYS A CA 1
ATOM 2442 C C . LYS A 1 295 ? -6.355 -3.190 -34.913 1.00 94.94 295 LYS A C 1
ATOM 2444 O O . LYS A 1 295 ? -6.827 -2.065 -34.751 1.00 94.94 295 LYS A O 1
ATOM 2449 N N . ALA A 1 296 ? -6.090 -3.998 -33.886 1.00 93.38 296 ALA A N 1
ATOM 2450 C CA . ALA A 1 296 ? -6.148 -3.525 -32.513 1.00 93.38 296 ALA A CA 1
ATOM 2451 C C . ALA A 1 296 ? -5.008 -2.529 -32.26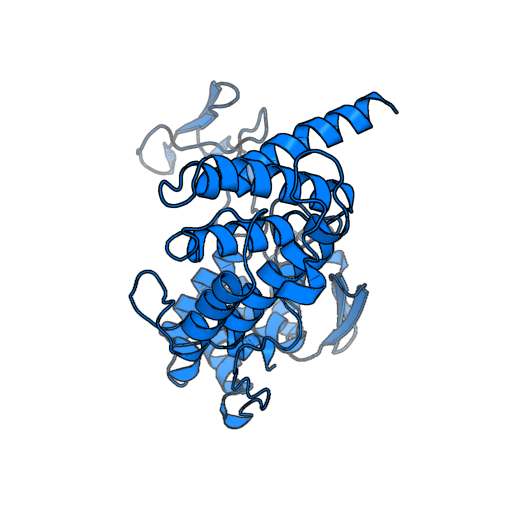7 1.00 93.38 296 ALA A C 1
ATOM 2453 O O . ALA A 1 296 ? -3.857 -2.779 -32.631 1.00 93.38 296 ALA A O 1
ATOM 2454 N N . LYS A 1 297 ? -5.304 -1.418 -31.587 1.00 93.12 297 LYS A N 1
ATOM 2455 C CA . LYS A 1 297 ? -4.263 -0.497 -31.128 1.00 93.12 297 LYS A CA 1
ATOM 2456 C C . LYS A 1 297 ? -3.432 -1.210 -30.063 1.00 93.12 297 LYS A C 1
ATOM 2458 O O . LYS A 1 297 ? -3.983 -1.741 -29.101 1.00 93.12 297 LYS A O 1
ATOM 2463 N N . LYS A 1 298 ? -2.113 -1.226 -30.224 1.00 91.50 298 LYS A N 1
ATOM 2464 C CA . LYS A 1 298 ? -1.194 -1.890 -29.294 1.00 91.50 298 LYS A CA 1
ATOM 2465 C C . LYS A 1 298 ? -0.498 -0.834 -28.451 1.00 91.50 298 LYS A C 1
ATOM 2467 O O . LYS A 1 298 ? 0.119 0.075 -28.990 1.00 91.50 298 LYS A O 1
ATOM 2472 N N . GLU A 1 299 ? -0.606 -0.952 -27.134 1.00 89.12 299 GLU A N 1
ATOM 2473 C CA . GLU A 1 299 ? -0.003 0.001 -26.203 1.00 89.12 299 GLU A CA 1
ATOM 2474 C C . GLU A 1 299 ? 0.667 -0.738 -25.044 1.00 89.12 299 GLU A C 1
ATOM 2476 O O . GLU A 1 299 ? 0.087 -1.649 -24.442 1.00 89.12 299 GLU A O 1
ATOM 2481 N N . LYS A 1 300 ? 1.899 -0.352 -24.704 1.00 89.06 300 LYS A N 1
ATOM 2482 C CA . LYS A 1 300 ? 2.553 -0.822 -23.481 1.00 89.06 300 LYS A CA 1
ATOM 2483 C C . LYS A 1 300 ? 2.078 0.033 -22.314 1.00 89.06 300 LYS A C 1
ATOM 2485 O O . LYS A 1 300 ? 2.446 1.197 -22.201 1.00 89.06 300 LYS A O 1
ATOM 2490 N N . LYS A 1 301 ? 1.286 -0.561 -21.426 1.00 88.56 301 LYS A N 1
ATOM 2491 C CA . LYS A 1 301 ? 0.816 0.129 -20.223 1.00 88.56 301 LYS A CA 1
ATOM 2492 C C . LYS A 1 301 ? 1.959 0.357 -19.234 1.00 88.56 301 LYS A C 1
ATOM 2494 O O . LYS A 1 301 ? 2.898 -0.440 -19.225 1.00 88.56 301 LYS A O 1
ATOM 2499 N N . PRO A 1 302 ? 1.889 1.377 -18.370 1.00 88.75 302 PRO A N 1
ATOM 2500 C CA . PRO A 1 302 ? 2.808 1.511 -17.246 1.00 88.75 302 PRO A CA 1
ATOM 2501 C C . PRO A 1 302 ? 2.807 0.253 -16.369 1.00 88.75 302 PRO A C 1
ATOM 2503 O O . PRO A 1 302 ? 1.767 -0.373 -16.152 1.00 88.75 302 PRO A O 1
ATOM 2506 N N . LEU A 1 303 ? 3.976 -0.134 -15.862 1.00 89.00 303 LEU A N 1
ATOM 2507 C CA . LEU A 1 303 ? 4.106 -1.283 -14.976 1.00 89.00 303 LEU A CA 1
ATOM 2508 C C . LEU A 1 303 ? 3.466 -0.958 -13.622 1.00 89.00 303 LEU A C 1
ATOM 2510 O O . LEU A 1 303 ? 3.916 -0.055 -12.915 1.00 89.00 303 LEU A O 1
ATOM 2514 N N . LYS A 1 304 ? 2.442 -1.730 -13.251 1.00 87.50 304 LYS A N 1
ATOM 2515 C CA . LYS A 1 304 ? 1.767 -1.592 -11.955 1.00 87.50 304 LYS A CA 1
ATOM 2516 C C . LYS A 1 304 ? 2.631 -2.104 -10.805 1.00 87.50 304 LYS A C 1
ATOM 2518 O O . LYS A 1 304 ? 3.333 -3.112 -10.942 1.00 87.50 304 LYS A O 1
ATOM 2523 N N . ASP A 1 305 ? 2.504 -1.477 -9.636 1.00 83.38 305 ASP A N 1
ATOM 2524 C CA . ASP A 1 305 ? 3.245 -1.878 -8.432 1.00 83.38 305 ASP A CA 1
ATOM 2525 C C . ASP A 1 305 ? 2.989 -3.340 -8.023 1.00 83.38 305 ASP A C 1
ATOM 2527 O O . ASP A 1 305 ? 3.919 -4.071 -7.684 1.00 83.38 305 ASP A O 1
ATOM 2531 N N . SER A 1 306 ? 1.745 -3.804 -8.122 1.00 81.88 306 SER A N 1
ATOM 2532 C CA . SER A 1 306 ? 1.328 -5.160 -7.771 1.00 81.88 306 SER A CA 1
ATOM 2533 C C . SER A 1 306 ? 1.977 -6.207 -8.676 1.00 81.88 306 SER A C 1
ATOM 2535 O O . SER A 1 306 ? 2.444 -7.244 -8.194 1.00 81.88 306 SER A O 1
ATOM 2537 N N . ALA A 1 307 ? 2.088 -5.910 -9.974 1.00 84.81 307 ALA A N 1
ATOM 2538 C CA . ALA A 1 307 ? 2.769 -6.757 -10.944 1.00 84.81 307 ALA A CA 1
ATOM 2539 C C . ALA A 1 307 ? 4.274 -6.841 -10.648 1.00 84.81 307 ALA A C 1
ATOM 2541 O O . ALA A 1 307 ? 4.838 -7.939 -10.630 1.00 84.81 307 ALA A O 1
ATOM 2542 N N . ALA A 1 308 ? 4.912 -5.705 -10.348 1.00 83.81 308 ALA A N 1
ATOM 2543 C CA . ALA A 1 308 ? 6.325 -5.670 -9.982 1.00 83.81 308 ALA A CA 1
ATOM 2544 C C . ALA A 1 308 ? 6.608 -6.416 -8.671 1.00 83.81 308 ALA A C 1
ATOM 2546 O O . ALA A 1 308 ? 7.513 -7.245 -8.627 1.00 83.81 308 ALA A O 1
ATOM 2547 N N . ARG A 1 309 ? 5.794 -6.208 -7.626 1.00 82.50 309 ARG A N 1
ATOM 2548 C CA . ARG A 1 309 ? 5.911 -6.915 -6.337 1.00 82.50 309 ARG A CA 1
ATOM 2549 C C . ARG A 1 309 ? 5.789 -8.426 -6.501 1.00 82.50 309 ARG A C 1
ATOM 2551 O O . ARG A 1 309 ? 6.590 -9.166 -5.936 1.00 82.50 309 ARG A O 1
ATOM 2558 N N . LYS A 1 310 ? 4.807 -8.895 -7.283 1.00 85.69 310 LYS A N 1
ATOM 2559 C CA . LYS A 1 310 ? 4.624 -10.329 -7.562 1.00 85.69 310 LYS A CA 1
ATOM 2560 C C . LYS A 1 310 ? 5.854 -10.915 -8.250 1.00 85.69 310 LYS A C 1
ATOM 2562 O O . LYS A 1 310 ? 6.278 -12.016 -7.909 1.00 85.69 310 LYS A O 1
ATOM 2567 N N . ARG A 1 311 ? 6.430 -10.175 -9.199 1.00 83.62 311 ARG A N 1
ATOM 2568 C CA . ARG A 1 311 ? 7.626 -10.609 -9.918 1.00 83.62 311 ARG A CA 1
ATOM 2569 C C . ARG A 1 311 ? 8.860 -10.639 -9.024 1.00 83.62 311 ARG A C 1
ATOM 2571 O O . ARG A 1 311 ? 9.563 -11.639 -9.028 1.00 83.62 311 ARG A O 1
ATOM 2578 N N . LEU A 1 312 ? 9.075 -9.598 -8.228 1.00 82.38 312 LEU A N 1
ATOM 2579 C CA . LEU A 1 312 ? 10.189 -9.526 -7.287 1.00 82.38 312 LEU A CA 1
ATOM 2580 C C . LEU A 1 312 ? 10.121 -10.646 -6.248 1.00 82.38 312 LEU A C 1
ATOM 2582 O O . LEU A 1 312 ? 11.120 -11.304 -6.009 1.00 82.38 312 LEU A O 1
ATOM 2586 N N . LYS A 1 313 ? 8.931 -10.936 -5.704 1.00 82.88 313 LYS A N 1
ATOM 2587 C CA . LYS A 1 313 ? 8.736 -12.060 -4.777 1.00 82.88 313 LYS A CA 1
ATOM 2588 C C . LYS A 1 313 ? 9.142 -13.401 -5.400 1.00 82.88 313 LYS A C 1
ATOM 2590 O O . LYS A 1 313 ? 9.729 -14.225 -4.712 1.00 82.88 313 LYS A O 1
ATOM 2595 N N . ARG A 1 314 ? 8.833 -13.614 -6.684 1.00 84.69 314 ARG A N 1
ATOM 2596 C CA . ARG A 1 314 ? 9.248 -14.821 -7.412 1.00 84.69 314 ARG A CA 1
ATOM 2597 C C . ARG A 1 314 ? 10.764 -14.874 -7.602 1.00 84.69 314 ARG A C 1
ATOM 2599 O O . ARG A 1 314 ? 11.344 -15.906 -7.324 1.00 84.69 314 ARG A O 1
ATOM 2606 N N . LEU A 1 315 ? 11.380 -13.770 -8.025 1.00 81.31 315 LEU A N 1
ATOM 2607 C CA . LEU A 1 315 ? 12.832 -13.703 -8.216 1.00 81.31 315 LEU A CA 1
ATOM 2608 C C . LEU A 1 315 ? 13.581 -13.942 -6.905 1.00 81.31 315 LEU A C 1
ATOM 2610 O O . LEU A 1 315 ? 14.512 -14.727 -6.878 1.00 81.31 315 LEU A O 1
ATOM 2614 N N . MET A 1 316 ? 13.132 -13.324 -5.810 1.00 78.75 316 MET A N 1
ATOM 2615 C CA . MET A 1 316 ? 13.709 -13.563 -4.486 1.00 78.75 316 MET A CA 1
ATOM 2616 C C . MET A 1 316 ? 13.583 -15.033 -4.079 1.00 78.75 316 MET A C 1
ATOM 2618 O O . MET A 1 316 ? 14.522 -15.578 -3.528 1.00 78.75 316 MET A O 1
ATOM 2622 N N . ALA A 1 317 ? 12.461 -15.693 -4.397 1.00 79.12 317 ALA A N 1
ATOM 2623 C CA . ALA A 1 317 ? 12.278 -17.123 -4.141 1.00 79.12 317 ALA A CA 1
ATOM 2624 C C . ALA A 1 317 ? 13.250 -18.030 -4.920 1.00 79.12 317 ALA A C 1
ATOM 2626 O O . ALA A 1 317 ? 13.449 -19.170 -4.518 1.00 79.12 317 ALA A O 1
ATOM 2627 N N . GLU A 1 318 ? 13.823 -17.533 -6.016 1.00 80.69 318 GLU A N 1
ATOM 2628 C CA . GLU A 1 318 ? 14.757 -18.248 -6.893 1.00 80.69 318 GLU A CA 1
ATOM 2629 C C . GLU A 1 318 ? 16.235 -17.958 -6.537 1.00 80.69 318 GLU A C 1
ATOM 2631 O O . GLU A 1 318 ? 17.129 -18.515 -7.166 1.00 80.69 318 GLU A O 1
ATOM 2636 N N . THR A 1 319 ? 16.512 -17.102 -5.544 1.00 76.25 319 THR A N 1
ATOM 2637 C CA . THR A 1 319 ? 17.877 -16.769 -5.090 1.00 76.25 319 THR A CA 1
ATOM 2638 C C . THR A 1 319 ? 18.210 -17.400 -3.739 1.00 76.25 319 THR A C 1
ATOM 2640 O O . THR A 1 319 ? 17.334 -17.462 -2.883 1.00 76.25 319 THR A O 1
ATOM 2643 N N . ASP A 1 320 ? 19.485 -17.729 -3.493 1.00 67.31 320 ASP A N 1
ATOM 2644 C CA . ASP A 1 320 ? 20.017 -18.210 -2.195 1.00 67.31 320 ASP A CA 1
ATOM 2645 C C . ASP A 1 320 ? 20.112 -17.110 -1.118 1.00 67.31 320 ASP A C 1
ATOM 2647 O O . ASP A 1 320 ? 20.960 -17.118 -0.225 1.00 67.31 320 ASP A O 1
ATOM 2651 N N . ILE A 1 321 ? 19.258 -16.099 -1.225 1.00 68.38 321 ILE A N 1
ATOM 2652 C CA . ILE A 1 321 ? 19.234 -14.986 -0.295 1.00 68.38 321 ILE A CA 1
ATOM 2653 C C . ILE A 1 321 ? 18.681 -15.491 1.050 1.00 68.38 321 ILE A C 1
ATOM 2655 O O . ILE A 1 321 ? 17.713 -16.249 1.055 1.00 68.38 321 ILE A O 1
ATOM 2659 N N . PRO A 1 322 ? 19.247 -15.074 2.204 1.00 60.75 322 PRO A N 1
ATOM 2660 C CA . PRO A 1 322 ? 18.860 -15.605 3.508 1.00 60.75 322 PRO A CA 1
ATOM 2661 C C . PRO A 1 322 ? 17.341 -15.666 3.715 1.00 60.75 322 PRO A C 1
ATOM 2663 O O . PRO A 1 322 ? 16.629 -14.703 3.432 1.00 60.75 322 PRO A O 1
ATOM 2666 N N . ASP A 1 323 ? 16.844 -16.772 4.276 1.00 60.72 323 ASP A N 1
ATOM 2667 C CA . ASP A 1 323 ? 15.413 -17.100 4.438 1.00 60.72 323 ASP A CA 1
ATOM 2668 C C . ASP A 1 323 ? 14.583 -15.975 5.116 1.00 60.72 323 ASP A C 1
ATOM 2670 O O . ASP A 1 323 ? 13.370 -15.838 4.929 1.00 60.72 323 ASP A O 1
ATOM 2674 N N . ILE A 1 324 ? 15.238 -15.068 5.851 1.00 53.59 324 ILE A N 1
ATOM 2675 C CA . ILE A 1 324 ? 14.621 -13.864 6.427 1.00 53.59 324 ILE A CA 1
ATOM 2676 C C . ILE A 1 324 ? 14.012 -12.921 5.369 1.00 53.59 324 ILE A C 1
ATOM 2678 O O . ILE A 1 324 ? 12.953 -12.324 5.600 1.00 53.59 324 ILE A O 1
ATOM 2682 N N . LEU A 1 325 ? 14.623 -12.846 4.185 1.00 52.44 325 LEU A N 1
ATOM 2683 C CA . LEU A 1 325 ? 14.152 -12.086 3.027 1.00 52.44 325 LEU A CA 1
ATOM 2684 C C . LEU A 1 325 ? 12.943 -12.753 2.359 1.00 52.44 325 LEU A C 1
ATOM 2686 O O . LEU A 1 325 ? 12.042 -12.050 1.894 1.00 52.44 325 LEU A O 1
ATOM 2690 N N . HIS A 1 326 ? 12.860 -14.086 2.403 1.00 52.66 326 HIS A N 1
ATOM 2691 C CA . HIS A 1 326 ? 11.709 -14.855 1.921 1.00 52.66 326 HIS A CA 1
ATOM 2692 C C . HIS A 1 326 ? 10.499 -14.709 2.849 1.00 52.66 326 HIS A C 1
ATOM 2694 O O . HIS A 1 326 ? 9.368 -14.523 2.388 1.00 52.66 326 HIS A O 1
ATOM 2700 N N . ARG A 1 327 ? 10.731 -14.727 4.168 1.00 51.59 327 ARG A N 1
ATOM 2701 C CA . ARG A 1 327 ? 9.668 -14.650 5.183 1.00 51.59 327 ARG A CA 1
ATOM 2702 C C . ARG A 1 327 ? 9.107 -13.236 5.368 1.00 51.59 327 ARG A C 1
ATOM 2704 O O . ARG A 1 327 ? 7.920 -13.090 5.663 1.00 51.59 327 ARG A O 1
ATOM 2711 N N . LYS A 1 328 ? 9.921 -12.176 5.224 1.00 54.25 328 LYS A N 1
ATOM 2712 C CA . LYS A 1 328 ? 9.506 -10.774 5.479 1.00 54.25 328 LYS A CA 1
ATOM 2713 C C . LYS A 1 328 ? 10.057 -9.770 4.443 1.00 54.25 328 LYS A C 1
ATOM 2715 O O . LYS A 1 328 ? 10.649 -8.761 4.838 1.00 54.25 328 LYS A O 1
ATOM 2720 N N . PRO A 1 329 ? 9.775 -9.929 3.135 1.00 45.72 329 PRO A N 1
ATOM 2721 C CA . PRO A 1 329 ? 10.371 -9.106 2.071 1.00 45.72 329 PRO A CA 1
ATOM 2722 C C . PRO A 1 329 ? 10.107 -7.599 2.237 1.00 45.72 329 PRO A C 1
ATOM 2724 O O . PRO A 1 329 ? 10.915 -6.764 1.850 1.00 45.72 329 PRO A O 1
ATOM 2727 N N . HIS A 1 330 ? 8.994 -7.213 2.869 1.00 43.91 330 HIS A N 1
ATOM 2728 C CA . HIS A 1 330 ? 8.653 -5.805 3.102 1.00 43.91 330 HIS A CA 1
ATOM 2729 C C . HIS A 1 330 ? 9.465 -5.116 4.209 1.00 43.91 330 HIS A C 1
ATOM 2731 O O . HIS A 1 330 ? 9.508 -3.886 4.219 1.00 43.91 330 HIS A O 1
ATOM 2737 N N . LYS A 1 331 ? 10.064 -5.862 5.151 1.00 46.41 331 LYS A N 1
ATOM 2738 C CA . LYS A 1 331 ? 10.925 -5.268 6.191 1.00 46.41 331 LYS A CA 1
ATOM 2739 C C . LYS A 1 331 ? 12.253 -4.792 5.605 1.00 46.41 331 LYS A C 1
ATOM 2741 O O . LYS A 1 331 ? 12.767 -3.767 6.025 1.00 46.41 331 LYS A O 1
ATOM 2746 N N . VAL A 1 332 ? 12.735 -5.488 4.585 1.00 45.09 332 VAL A N 1
ATOM 2747 C CA . VAL A 1 332 ? 14.045 -5.268 3.975 1.00 45.09 332 VAL A CA 1
ATOM 2748 C C . VAL A 1 332 ? 14.081 -3.982 3.152 1.00 45.09 332 VAL A C 1
ATOM 2750 O O . VAL A 1 332 ? 14.934 -3.135 3.377 1.00 45.09 332 VAL A O 1
ATOM 2753 N N . PHE A 1 333 ? 13.092 -3.755 2.285 1.00 43.03 333 PHE A N 1
ATOM 2754 C CA . PHE A 1 333 ? 13.008 -2.511 1.501 1.00 43.03 333 PHE A CA 1
ATOM 2755 C C . PHE A 1 333 ? 12.657 -1.259 2.324 1.00 43.03 333 PHE A C 1
ATOM 2757 O O . PHE A 1 333 ? 12.601 -0.171 1.769 1.00 43.03 333 PHE A O 1
ATOM 2764 N N . ARG A 1 334 ? 12.334 -1.399 3.618 1.00 38.53 334 ARG A N 1
ATOM 2765 C CA . ARG A 1 334 ? 12.172 -0.258 4.539 1.00 38.53 334 ARG A CA 1
ATOM 2766 C C . ARG A 1 334 ? 13.437 0.037 5.347 1.00 38.53 334 ARG A C 1
ATOM 2768 O O . ARG A 1 334 ? 13.461 1.054 6.031 1.00 38.53 334 ARG A O 1
ATOM 2775 N N . ALA A 1 335 ? 14.394 -0.886 5.341 1.00 39.00 335 ALA A N 1
ATOM 2776 C CA . ALA A 1 335 ? 15.626 -0.818 6.114 1.00 39.00 335 ALA A CA 1
ATOM 2777 C C . ALA A 1 335 ? 16.821 -0.310 5.290 1.00 39.00 335 ALA A C 1
ATOM 2779 O O . ALA A 1 335 ? 17.771 0.191 5.887 1.00 39.00 335 ALA A O 1
ATOM 2780 N N . ALA A 1 336 ? 16.772 -0.450 3.961 1.00 35.53 336 ALA A N 1
ATOM 2781 C CA . ALA A 1 336 ? 17.608 0.296 3.020 1.00 35.53 336 ALA A CA 1
ATOM 2782 C C . ALA A 1 336 ? 17.032 1.703 2.828 1.00 35.53 336 ALA A C 1
ATOM 2784 O O . ALA A 1 336 ? 17.842 2.651 2.759 1.00 35.53 336 ALA A O 1
#

Secondary structure (DSSP, 8-state):
-HHHHHHHHHHHHHHHHHHHHHHHT-TTS-HHHHHHHHHHHHHHHHTT--HHHHHHHHHHHHHSGGG--S-GGG--HHHHHHHHHHHHTT-SB-TTSPBPPHHHHHHHHHHHHHHHHHHGGG--SSS-TT--HHHHHTT------------GGGSPPHHHHHHHHHT-SSHHHHHHHHHHHHHT--HHHHSB--S--SS--S-BGGGEEEETTEEEEEEEETTEEEEEEESTTHHHHHHHHHTS---TTSBSSB-SSPEEE-TTT-PBPEES--S-GGG-EEE-TTT--EEETTTSEEE-PBPBHHHHHHHHHHHHHTS---HHHHH-HHHHTTT-

Foldseek 3Di:
DVVVVVVVVVVVVVLLCVLCVLVVPQPLADPQQSVLLSVVLVVCVVVVNDSVVSSLLNVLCSLCSNLPPDRLLPDDLVSVVSVLVCLQVQVSPGPVSHRDALVVSVSSLVSLLCCLVPPNCPDDDPGDPPDNSCVSCPPRDRDHPDDPDDPPVQAQDPVNLQLLLVLDPDLLLSLVSQVCVQVLADLQQAFPADDDDPWDTHFFQLQWADDDQWIWGWTQDPVGIDIDIGRRSVVSLVVLCVVDPVDRRDGSAFDPFWFFAAPPPRHGWDFPDPDDLQATWTADPVPGDIDRSVNTDTHTHIDYSVNSVVVSLVSVVVDPRPCVCNVCVPSRSVSD

Sequence (336 aa):
METQTREAENMTFNAVKQTNQKLHSNPEISDHNKQVLDEFFRTMQTRGTGESTLKDYASRFNSIAEHIDFKLDQAERRDIESIVAGFNTDRITKRNEEPYSDYSKKKFWKTIRVFYKTFMDKKGKGFNEELDGTELIEDLEISTNINYDIDLDTRPTPEHIQSVAEQTNNLRDRALIQFGWATGARIGELLYTDESHKYPKGIKWEDIRFNGDEMWVTLRGKTGEREIPIRTSKPLMKRLWEQSEKELESHVFKEKNMSNLCPKCNSRVYARDRSTYERRTYGCDSCGWEDNHEKAKKEKKPLKDSAARKRLKRLMAETDIPDILHRKPHKVFRAA

pLDDT: mean 84.95, std 15.52, range [35.53, 98.19]

Radius of gyration: 25.2 Å; chains: 1; bounding box: 58×45×68 Å